Protein AF-A0A956ATD4-F1 (afdb_monomer_lite)

Sequence (287 aa):
MSLQFDPIRHQFVADCARLWSTWLQGGSSPMERQARREQALTQAIGRTTQFMVPPAVRFAATGGGWASFDWTTWRLTVNHNHTRRDDIRYRNFVELCATVYHETRHAEQFYRIAQGLAAGRLKFPDASAASDRQAMHLGPGGVAARIKAFDAVAQGQSPLGQKPAPPVSVIARRLSIPQHVVQHASTRATYFNNYLNASRPTWFKRPTVLDEINEWMRATGKKTYSEMDAWAQDDDSDRERVNRMYRDLPEENDAHGIEEKVAAEIVQRIGHATDRSRRRNDLLFGP

Foldseek 3Di:
DACPDPVLLVLLLVLLLVCVVCQLPDDPDLVRSLVVSQVSLLVNQCSSQVLADRQAEAEDADPPAQWAADQLNSHIYGDSVQSSDSPRDPLNSLRSSLVSQLRSLLSVLLLLLLLCLLLLNDDQPPPDVVVVV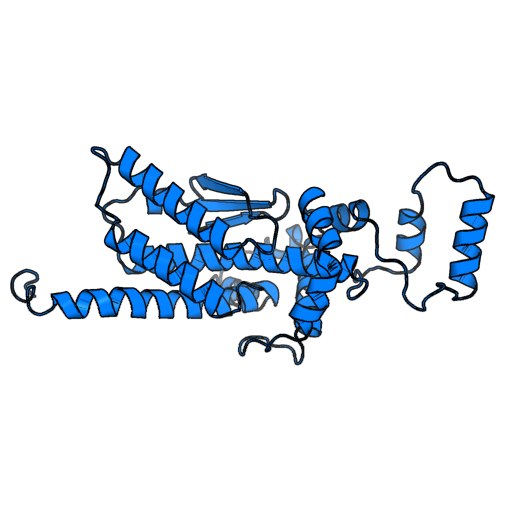VLVPDDPDPPVVVVVVVVCVVVCNPVVNGDHRRDLVVSCVQLSHDSVRSVSSNVVSVCSVVVFPDDDDPQQPDPTPSVLSNQVSVLSNVVVPDPPVVVVPPDDDCPPVVVVVQCPRSSNSVSVVSSVVSSVSSCVSNVVVCVVVVVPPPPPDDD

Structure (mmCIF, N/CA/C/O backbone):
data_AF-A0A956ATD4-F1
#
_entry.id   AF-A0A956ATD4-F1
#
loop_
_atom_site.group_PDB
_atom_site.id
_atom_site.type_symbol
_atom_site.label_atom_id
_atom_site.label_alt_id
_atom_site.label_comp_id
_atom_site.label_asym_id
_atom_site.label_entity_id
_atom_site.label_seq_id
_atom_site.pdbx_PDB_ins_code
_atom_site.Cartn_x
_atom_site.Cartn_y
_atom_site.Cartn_z
_atom_site.occupancy
_atom_site.B_iso_or_equiv
_atom_site.auth_seq_id
_atom_site.auth_comp_id
_atom_site.auth_asym_id
_atom_site.auth_atom_id
_atom_site.pdbx_PDB_model_num
ATOM 1 N N . MET A 1 1 ? 14.628 -0.167 2.137 1.00 89.38 1 MET A N 1
ATOM 2 C CA . MET A 1 1 ? 13.407 -0.074 2.967 1.00 89.38 1 MET A CA 1
ATOM 3 C C . MET A 1 1 ? 12.265 -0.730 2.223 1.00 89.38 1 MET A C 1
ATOM 5 O O . MET A 1 1 ? 12.192 -0.475 1.030 1.00 89.38 1 MET A O 1
ATOM 9 N N . SER A 1 2 ? 11.462 -1.564 2.886 1.00 94.88 2 SER A N 1
ATOM 10 C CA . SER A 1 2 ? 10.313 -2.321 2.358 1.00 94.88 2 SER A CA 1
ATOM 11 C C . SER A 1 2 ? 9.354 -2.630 3.514 1.00 94.88 2 SER A C 1
ATOM 13 O O . SER A 1 2 ? 9.819 -2.687 4.656 1.00 94.88 2 SER A O 1
ATOM 15 N N . LEU A 1 3 ? 8.064 -2.857 3.242 1.00 95.25 3 LEU A N 1
ATOM 16 C CA . LEU A 1 3 ? 7.096 -3.280 4.263 1.00 95.25 3 LEU A CA 1
ATOM 17 C C . LEU A 1 3 ? 7.491 -4.625 4.890 1.00 95.25 3 LEU A C 1
ATOM 19 O O . LEU A 1 3 ? 7.290 -4.836 6.078 1.00 95.25 3 LEU A O 1
ATOM 23 N N . GLN A 1 4 ? 8.174 -5.504 4.148 1.00 93.25 4 GLN A N 1
ATOM 24 C CA . GLN A 1 4 ? 8.614 -6.800 4.682 1.00 93.25 4 GLN A CA 1
ATOM 25 C C . GLN A 1 4 ? 9.655 -6.700 5.812 1.00 93.25 4 GLN A C 1
ATOM 27 O O . GLN A 1 4 ? 9.915 -7.690 6.494 1.00 93.25 4 GLN A O 1
ATOM 32 N N . PHE A 1 5 ? 10.270 -5.531 6.018 1.00 94.81 5 PHE A N 1
ATOM 33 C CA . PHE A 1 5 ? 11.311 -5.356 7.026 1.00 94.81 5 PHE A CA 1
ATOM 34 C C . PHE A 1 5 ? 10.728 -5.120 8.417 1.00 94.81 5 PHE A C 1
ATOM 36 O O . PHE A 1 5 ? 9.863 -4.263 8.608 1.00 94.81 5 PHE A O 1
ATOM 43 N N . ASP A 1 6 ? 11.287 -5.825 9.403 1.00 94.88 6 ASP A N 1
ATOM 44 C CA . ASP A 1 6 ? 10.832 -5.798 10.795 1.00 94.88 6 ASP A CA 1
ATOM 45 C C . ASP A 1 6 ? 10.681 -4.383 11.375 1.00 94.88 6 ASP A C 1
ATOM 47 O O . ASP A 1 6 ? 9.636 -4.123 11.963 1.00 94.88 6 ASP A O 1
ATOM 51 N N . PRO A 1 7 ? 11.605 -3.416 11.171 1.00 95.94 7 PRO A N 1
ATOM 52 C CA . PRO A 1 7 ? 11.415 -2.068 11.711 1.00 95.94 7 PRO A CA 1
ATOM 53 C C . PRO A 1 7 ? 10.153 -1.364 11.193 1.00 95.94 7 PRO A C 1
ATOM 55 O O . PRO A 1 7 ? 9.475 -0.680 11.956 1.00 95.94 7 PRO A O 1
ATOM 58 N N . ILE A 1 8 ? 9.810 -1.543 9.911 1.00 96.62 8 ILE A N 1
ATOM 59 C CA . ILE A 1 8 ? 8.611 -0.937 9.314 1.00 96.62 8 ILE A CA 1
ATOM 60 C C . ILE A 1 8 ? 7.352 -1.651 9.806 1.00 96.62 8 ILE A C 1
ATOM 62 O O . ILE A 1 8 ? 6.390 -0.995 10.209 1.00 96.62 8 ILE A O 1
ATOM 66 N N . ARG A 1 9 ? 7.371 -2.986 9.828 1.00 96.44 9 ARG A N 1
ATOM 67 C CA . ARG A 1 9 ? 6.258 -3.798 10.329 1.00 96.44 9 ARG A CA 1
ATOM 68 C C . ARG A 1 9 ? 5.972 -3.523 11.809 1.00 96.44 9 ARG A C 1
ATOM 70 O O . ARG A 1 9 ? 4.847 -3.181 12.161 1.00 96.44 9 ARG A O 1
ATOM 77 N N . HIS A 1 10 ? 6.995 -3.554 12.662 1.00 97.25 10 HIS A N 1
ATOM 78 C CA . HIS A 1 10 ? 6.867 -3.270 14.093 1.00 97.25 10 HIS A CA 1
ATOM 79 C C . HIS A 1 10 ? 6.359 -1.849 14.362 1.00 97.25 10 HIS A C 1
ATOM 81 O O . HIS A 1 10 ? 5.574 -1.651 15.290 1.00 97.25 10 HIS A O 1
ATOM 87 N N . GLN A 1 11 ? 6.762 -0.861 13.553 1.00 97.88 11 GLN A N 1
ATOM 88 C CA . GLN A 1 11 ? 6.233 0.499 13.672 1.00 97.88 11 GLN A CA 1
ATOM 89 C C . GLN A 1 11 ? 4.725 0.543 13.389 1.00 97.88 11 GLN A C 1
ATOM 91 O O . GLN A 1 11 ? 3.984 1.159 14.155 1.00 97.88 11 GLN A O 1
ATOM 96 N N . PHE A 1 12 ? 4.256 -0.141 12.341 1.00 98.38 12 PHE A N 1
ATOM 97 C CA . PHE A 1 12 ? 2.824 -0.244 12.050 1.00 98.38 12 PHE A CA 1
ATOM 98 C C . PHE A 1 12 ? 2.054 -0.930 13.183 1.00 98.38 12 PHE A C 1
ATOM 100 O O . PHE A 1 12 ? 1.032 -0.420 13.639 1.00 98.38 12 PHE A O 1
ATOM 107 N N . VAL A 1 13 ? 2.572 -2.055 13.684 1.00 98.19 13 VAL A N 1
ATOM 108 C CA . VAL A 1 13 ? 1.983 -2.802 14.807 1.00 98.19 13 VAL A CA 1
ATOM 109 C C . VAL A 1 13 ? 1.888 -1.924 16.057 1.00 98.19 13 VAL A C 1
ATOM 111 O O . VAL A 1 13 ? 0.856 -1.907 16.730 1.00 98.19 13 VAL A O 1
ATOM 114 N N . ALA A 1 14 ? 2.934 -1.154 16.365 1.00 97.94 14 ALA A N 1
ATOM 115 C CA . ALA A 1 14 ? 2.937 -0.227 17.493 1.00 97.94 14 ALA A CA 1
ATOM 116 C C . ALA A 1 14 ? 1.900 0.896 17.329 1.00 97.94 14 ALA A C 1
ATOM 118 O O . ALA A 1 14 ? 1.243 1.275 18.302 1.00 97.94 14 ALA A O 1
ATOM 119 N N . ASP A 1 15 ? 1.729 1.411 16.112 1.00 98.25 15 ASP A N 1
ATOM 120 C CA . ASP A 1 15 ? 0.713 2.416 15.805 1.00 98.25 15 ASP A CA 1
ATOM 121 C C . ASP A 1 15 ? -0.706 1.847 15.944 1.00 98.25 15 ASP A C 1
ATOM 123 O O . ASP A 1 15 ? -1.563 2.494 16.548 1.00 98.25 15 ASP A O 1
ATOM 127 N N . CYS A 1 16 ? -0.938 0.612 15.491 1.00 98.31 16 CYS A N 1
ATOM 128 C CA . CYS A 1 16 ? -2.212 -0.086 15.664 1.00 98.31 16 CYS A CA 1
ATOM 129 C C . CYS A 1 16 ? -2.512 -0.358 17.144 1.00 98.31 16 CYS A C 1
ATOM 131 O O . CYS A 1 16 ? -3.606 -0.069 17.619 1.00 98.31 16 CYS A O 1
ATOM 133 N N . ALA A 1 17 ? -1.533 -0.824 17.922 1.00 97.50 17 ALA A N 1
ATOM 134 C CA . ALA A 1 17 ? -1.711 -1.030 19.359 1.00 97.50 17 ALA A CA 1
ATOM 135 C C . ALA A 1 17 ? -2.064 0.278 20.098 1.00 97.50 17 ALA A C 1
ATOM 137 O O . ALA A 1 17 ? -2.907 0.278 20.996 1.00 97.50 17 ALA A O 1
ATOM 138 N N . ARG A 1 18 ? -1.469 1.408 19.692 1.00 97.06 18 ARG A N 1
ATOM 139 C CA . ARG A 1 18 ? -1.796 2.741 20.229 1.00 97.06 18 ARG A CA 1
ATOM 140 C C . ARG A 1 18 ? -3.199 3.200 19.827 1.00 97.06 18 ARG A C 1
ATOM 142 O O . ARG A 1 18 ? -3.919 3.788 20.637 1.00 97.06 18 ARG A O 1
ATOM 149 N N . LEU A 1 19 ? -3.595 2.938 18.582 1.00 97.50 19 LEU A N 1
ATOM 150 C CA . LEU A 1 19 ? -4.950 3.207 18.105 1.00 97.50 19 LEU A CA 1
ATOM 151 C C . LEU A 1 19 ? -5.977 2.397 18.908 1.00 97.50 19 LEU A C 1
ATOM 153 O O . LEU A 1 19 ? -6.968 2.961 19.361 1.00 97.50 19 LEU A O 1
ATOM 157 N N . TRP A 1 20 ? -5.699 1.119 19.172 1.00 96.81 20 TRP A N 1
ATOM 158 C CA . TRP A 1 20 ? -6.535 0.272 20.022 1.00 96.81 20 TRP A CA 1
ATOM 159 C C . TRP A 1 20 ? -6.657 0.812 21.450 1.00 96.81 20 TRP A C 1
ATOM 161 O O . TRP A 1 20 ? -7.765 1.013 21.944 1.00 96.81 20 TRP A O 1
ATOM 171 N N . SER A 1 21 ? -5.535 1.126 22.111 1.00 95.69 21 SER A N 1
ATOM 172 C CA . SER A 1 21 ? -5.552 1.611 23.501 1.00 95.69 21 SER A CA 1
ATOM 173 C C . SER A 1 21 ? -6.290 2.939 23.668 1.00 95.69 21 SER A C 1
ATOM 175 O O . SER A 1 21 ? -6.740 3.275 24.760 1.00 95.69 21 SER A O 1
ATOM 177 N N . THR A 1 22 ? -6.399 3.709 22.586 1.00 95.62 22 THR A N 1
ATOM 178 C CA . THR A 1 22 ? -7.099 4.990 22.562 1.00 95.62 22 THR A CA 1
ATOM 179 C C . THR A 1 22 ? -8.441 4.911 21.837 1.00 95.62 22 THR A C 1
ATOM 181 O O . THR A 1 22 ? -9.067 5.954 21.664 1.00 95.62 22 THR A O 1
ATOM 184 N N . TRP A 1 23 ? -8.933 3.722 21.457 1.00 95.94 23 TRP A N 1
ATOM 185 C CA . TRP A 1 23 ? -10.081 3.570 20.553 1.00 95.94 23 TRP A CA 1
ATOM 186 C C . TRP A 1 23 ? -11.305 4.371 21.003 1.00 95.94 23 TRP A C 1
ATOM 188 O O . TRP A 1 23 ? -11.875 5.110 20.203 1.00 95.94 23 TRP A O 1
ATOM 198 N N . LEU A 1 24 ? -11.648 4.303 22.293 1.00 93.88 24 LEU A N 1
ATOM 199 C CA . LEU A 1 24 ? -12.770 5.027 22.909 1.00 93.88 24 LEU A CA 1
ATOM 200 C C . LEU A 1 24 ? -12.403 6.398 23.502 1.00 93.88 24 LEU A C 1
ATOM 202 O O . LEU A 1 24 ? -13.287 7.130 23.931 1.00 93.88 24 LEU A O 1
ATOM 206 N N . GLN A 1 25 ? -11.118 6.747 23.557 1.00 91.44 25 GLN A N 1
ATOM 207 C CA . GLN A 1 25 ? -10.659 8.019 24.125 1.00 91.44 25 GLN A CA 1
ATOM 208 C C . GLN A 1 25 ? -10.847 9.173 23.133 1.00 91.44 25 GLN A C 1
ATOM 210 O O . GLN A 1 25 ? -10.961 8.927 21.940 1.00 91.44 25 GLN A O 1
ATOM 215 N N . GLY A 1 26 ? -10.791 10.421 23.608 1.00 75.31 26 GLY A N 1
ATOM 216 C CA . GLY A 1 26 ? -10.785 11.629 22.771 1.00 75.31 26 GLY A CA 1
ATOM 217 C C . GLY A 1 26 ? -12.094 11.891 22.013 1.00 75.31 26 GLY A C 1
ATOM 218 O O . GLY A 1 26 ? -12.773 10.971 21.583 1.00 75.31 26 GLY A O 1
ATOM 219 N N . GLY A 1 27 ? -12.448 13.160 21.819 1.00 79.31 27 GLY A N 1
ATOM 220 C CA . GLY A 1 27 ? -13.688 13.541 21.140 1.00 79.31 27 GLY A CA 1
ATOM 221 C C . GLY A 1 27 ? -14.933 13.402 22.024 1.00 79.31 27 GLY A C 1
ATOM 222 O O . GLY A 1 27 ? -15.211 12.360 22.617 1.00 79.31 27 GLY A O 1
ATOM 223 N N . SER A 1 28 ? -15.703 14.479 22.085 1.00 87.31 28 SER A N 1
ATOM 224 C CA . SER A 1 28 ? -17.001 14.572 22.747 1.00 87.31 28 SER A CA 1
ATOM 225 C C . SER A 1 28 ? -18.101 13.794 22.010 1.00 87.31 28 SER A C 1
ATOM 227 O O . SER A 1 28 ? -19.079 13.380 22.630 1.00 87.31 28 SER A O 1
ATOM 229 N N . SER A 1 29 ? -17.927 13.524 20.709 1.00 95.19 29 SER A N 1
ATOM 230 C CA . SER A 1 29 ? -18.922 12.853 19.860 1.00 95.19 29 SER A CA 1
ATOM 231 C C . SER A 1 29 ? -18.374 11.620 19.112 1.00 95.19 29 SER A C 1
ATOM 233 O O . SER A 1 29 ? -17.163 11.520 18.880 1.00 95.19 29 SER A O 1
ATOM 235 N N . PRO A 1 30 ? -19.244 10.682 18.673 1.00 94.62 30 PRO A N 1
ATOM 236 C CA . PRO A 1 30 ? -18.844 9.561 17.812 1.00 94.62 30 PRO A CA 1
ATOM 237 C C . PRO A 1 30 ? -18.126 9.996 16.526 1.00 94.62 30 PRO A C 1
ATOM 239 O O . PRO A 1 30 ? -17.197 9.328 16.075 1.00 94.62 30 PRO A O 1
ATOM 242 N N . MET A 1 31 ? -18.515 11.140 15.956 1.00 95.25 31 MET A N 1
ATOM 243 C CA . MET A 1 31 ? -17.907 11.686 14.740 1.00 95.25 31 MET A CA 1
ATOM 244 C C . MET A 1 31 ? -16.462 12.148 14.975 1.00 95.25 31 MET A C 1
ATOM 246 O O . MET A 1 31 ? -15.583 11.848 14.171 1.00 95.25 31 MET A O 1
ATOM 250 N N . GLU A 1 32 ? -16.189 12.824 16.094 1.00 96.19 32 GLU A N 1
ATOM 251 C CA . GLU A 1 32 ? -14.825 13.233 16.460 1.00 96.19 32 GLU A CA 1
ATOM 252 C C . GLU A 1 32 ? -13.927 12.016 16.724 1.00 96.19 32 GLU A C 1
ATOM 254 O O . GLU A 1 32 ? -12.776 11.973 16.278 1.00 96.19 32 GLU A O 1
ATOM 259 N N . ARG A 1 33 ? -14.466 10.982 17.390 1.00 96.12 33 ARG A N 1
ATOM 260 C CA . ARG A 1 33 ? -13.762 9.705 17.584 1.00 96.12 33 ARG A CA 1
ATOM 261 C C . ARG A 1 33 ? -13.433 9.027 16.262 1.00 96.12 33 ARG A C 1
ATOM 263 O O . ARG A 1 33 ? -12.290 8.595 16.095 1.00 96.12 33 ARG A O 1
ATOM 270 N N . GLN A 1 34 ? -14.397 8.954 15.341 1.00 96.50 34 GLN A N 1
ATOM 271 C CA . GLN A 1 34 ? -14.199 8.425 13.991 1.00 96.50 34 GLN A CA 1
ATOM 272 C C . GLN A 1 34 ? -13.061 9.174 13.285 1.00 96.50 34 GLN A C 1
ATOM 274 O O . GLN A 1 34 ? -12.075 8.545 12.907 1.00 96.50 34 GLN A O 1
ATOM 279 N N . ALA A 1 35 ? -13.155 10.502 13.163 1.00 96.50 35 ALA A N 1
ATOM 280 C CA . ALA A 1 35 ? -12.177 11.313 12.435 1.00 96.50 35 ALA A CA 1
ATOM 281 C C . ALA A 1 35 ? -10.746 11.113 12.958 1.00 96.50 35 ALA A C 1
ATOM 283 O O . ALA A 1 35 ? -9.799 10.950 12.189 1.00 96.50 35 ALA A O 1
ATOM 284 N N . ARG A 1 36 ? -10.581 11.037 14.281 1.00 97.25 36 ARG A N 1
ATOM 285 C CA . ARG A 1 36 ? -9.284 10.763 14.907 1.00 97.25 36 ARG A CA 1
ATOM 286 C C . ARG A 1 36 ? -8.767 9.347 14.610 1.00 97.25 36 ARG A C 1
ATOM 288 O O . ARG A 1 36 ? -7.573 9.193 14.358 1.00 97.25 36 ARG A O 1
ATOM 295 N N . ARG A 1 37 ? -9.622 8.312 14.631 1.00 97.88 37 ARG A N 1
ATOM 296 C CA . ARG A 1 37 ? -9.221 6.933 14.265 1.00 97.88 37 ARG A CA 1
ATOM 297 C C . ARG A 1 37 ? -8.740 6.876 12.815 1.00 97.88 37 ARG A C 1
ATOM 299 O O . ARG A 1 37 ? -7.694 6.298 12.533 1.00 97.88 37 ARG A O 1
ATOM 306 N N . GLU A 1 38 ? -9.475 7.526 11.919 1.00 98.00 38 GLU A N 1
ATOM 307 C CA . GLU A 1 38 ? -9.154 7.625 10.493 1.00 98.00 38 GLU A CA 1
ATOM 308 C C . GLU A 1 38 ? -7.836 8.373 10.251 1.00 98.00 38 GLU A C 1
ATOM 310 O O . GLU A 1 38 ? -6.972 7.910 9.498 1.00 98.00 38 GLU A O 1
ATOM 315 N N . GLN A 1 39 ? -7.618 9.483 10.962 1.00 98.06 39 GLN A N 1
ATOM 316 C CA . GLN A 1 39 ? -6.355 10.216 10.936 1.00 98.06 39 GLN A CA 1
ATOM 317 C C . GLN A 1 39 ? -5.186 9.356 11.440 1.00 98.06 39 GLN A C 1
ATOM 319 O O . GLN A 1 39 ? -4.133 9.321 10.803 1.00 98.06 39 GLN A O 1
ATOM 324 N N . ALA A 1 40 ? -5.355 8.643 12.556 1.00 98.19 40 ALA A N 1
ATOM 325 C CA . ALA A 1 40 ? -4.315 7.785 13.121 1.00 98.19 40 ALA A CA 1
ATOM 326 C C . ALA A 1 40 ? -3.913 6.655 12.160 1.00 98.19 40 ALA A C 1
ATOM 328 O O . ALA A 1 40 ? -2.721 6.403 11.972 1.00 98.19 40 ALA A O 1
ATOM 329 N N . LEU A 1 41 ? -4.892 6.022 11.506 1.00 98.31 41 LEU A N 1
ATOM 330 C CA . LEU A 1 41 ? -4.643 4.970 10.522 1.00 98.31 41 LEU A CA 1
ATOM 331 C C . LEU A 1 41 ? -3.953 5.526 9.265 1.00 98.31 41 LEU A C 1
ATOM 333 O O . LEU A 1 41 ? -2.968 4.956 8.798 1.00 98.31 41 LEU A O 1
ATOM 337 N N . THR A 1 42 ? -4.385 6.695 8.781 1.00 98.62 42 THR A N 1
ATOM 338 C CA . THR A 1 42 ? -3.733 7.406 7.665 1.00 98.62 42 THR A CA 1
ATOM 339 C C . THR A 1 42 ? -2.268 7.711 7.975 1.00 98.62 42 THR A C 1
ATOM 341 O O . THR A 1 42 ? -1.389 7.501 7.141 1.00 98.62 42 THR A O 1
ATOM 344 N N . GLN A 1 43 ? -1.974 8.169 9.194 1.00 98.50 43 GLN A N 1
ATOM 345 C CA . GLN A 1 43 ? -0.603 8.432 9.626 1.00 98.50 43 GLN A CA 1
ATOM 346 C C . GLN A 1 43 ? 0.240 7.155 9.734 1.00 98.50 43 GLN A C 1
ATOM 348 O O . GLN A 1 43 ? 1.419 7.188 9.381 1.00 98.50 43 GLN A O 1
ATOM 353 N N . ALA A 1 44 ? -0.332 6.040 10.204 1.00 98.44 44 ALA A N 1
ATOM 354 C CA . ALA A 1 44 ? 0.366 4.754 10.268 1.00 98.44 44 ALA A CA 1
ATOM 355 C C . ALA A 1 44 ? 0.763 4.258 8.864 1.00 98.44 44 ALA A C 1
ATOM 357 O O . ALA A 1 44 ? 1.909 3.854 8.643 1.00 98.44 44 ALA A O 1
ATOM 358 N N . ILE A 1 45 ? -0.142 4.382 7.887 1.00 98.44 45 ILE A N 1
ATOM 359 C CA . ILE A 1 45 ? 0.140 4.097 6.470 1.00 98.44 45 ILE A CA 1
ATOM 360 C C . ILE A 1 45 ? 1.224 5.054 5.946 1.00 98.44 45 ILE A C 1
ATOM 362 O O . ILE A 1 45 ? 2.224 4.621 5.378 1.00 98.44 45 ILE A O 1
ATOM 366 N N . GLY A 1 46 ? 1.101 6.360 6.197 1.00 98.19 46 GLY A N 1
ATOM 367 C CA . GLY A 1 46 ? 2.090 7.349 5.756 1.00 98.19 46 GLY A CA 1
ATOM 368 C C . GLY A 1 46 ? 3.501 7.099 6.309 1.00 98.19 46 GLY A C 1
ATOM 369 O O . GLY A 1 46 ? 4.482 7.204 5.574 1.00 98.19 46 GLY A O 1
ATOM 370 N N . ARG A 1 47 ? 3.625 6.711 7.586 1.00 97.81 47 ARG A N 1
ATOM 371 C CA . ARG A 1 47 ? 4.920 6.382 8.215 1.00 97.81 47 ARG A CA 1
ATOM 372 C C . ARG A 1 47 ? 5.556 5.123 7.635 1.00 97.81 47 ARG A C 1
ATOM 374 O O . ARG A 1 47 ? 6.771 5.076 7.468 1.00 97.81 47 ARG A O 1
ATOM 381 N N . THR A 1 48 ? 4.757 4.115 7.310 1.00 96.94 48 THR A N 1
ATOM 382 C CA . THR A 1 48 ? 5.264 2.823 6.815 1.00 96.94 48 THR A CA 1
ATOM 383 C C . THR A 1 48 ? 5.615 2.847 5.332 1.00 96.94 48 THR A C 1
ATOM 385 O O . THR A 1 48 ? 6.399 2.020 4.874 1.00 96.94 48 THR A O 1
ATOM 388 N N . THR A 1 49 ? 5.117 3.840 4.593 1.00 97.75 49 THR A N 1
ATOM 389 C CA . THR A 1 49 ? 5.271 3.947 3.135 1.00 97.75 49 THR A CA 1
ATOM 390 C C . THR A 1 49 ? 6.229 5.049 2.673 1.00 97.75 49 THR A C 1
ATOM 392 O O . THR A 1 49 ? 6.355 5.271 1.475 1.00 97.75 49 THR A O 1
ATOM 395 N N . GLN A 1 50 ? 6.991 5.691 3.570 1.00 97.25 50 GLN A N 1
ATOM 396 C CA . GLN A 1 50 ? 7.905 6.813 3.249 1.00 97.25 50 GLN A CA 1
ATOM 397 C C . GLN A 1 50 ? 8.941 6.530 2.134 1.00 97.25 50 GLN A C 1
ATOM 399 O O . GLN A 1 50 ? 9.492 7.445 1.509 1.00 97.25 50 GLN A O 1
ATOM 404 N N . PHE A 1 51 ? 9.245 5.256 1.875 1.00 96.38 51 PHE A N 1
ATOM 405 C CA . PHE A 1 51 ? 10.175 4.847 0.822 1.00 96.38 51 PHE A CA 1
ATOM 406 C C . PHE A 1 51 ? 9.557 4.862 -0.588 1.00 96.38 51 PHE A C 1
ATOM 408 O O . PHE A 1 51 ? 10.312 4.877 -1.565 1.00 96.38 51 PHE A O 1
ATOM 415 N N . MET A 1 52 ? 8.229 4.910 -0.697 1.00 97.81 52 MET A N 1
ATOM 416 C CA . MET A 1 52 ? 7.460 5.018 -1.938 1.00 97.81 52 MET A CA 1
ATOM 417 C C . MET A 1 52 ? 6.545 6.251 -1.907 1.00 97.81 52 MET A C 1
ATOM 419 O O . MET A 1 52 ? 6.583 7.026 -0.953 1.00 97.81 52 MET A O 1
ATOM 423 N N . VAL A 1 53 ? 5.758 6.471 -2.961 1.00 98.19 53 VAL A N 1
ATOM 424 C CA . VAL A 1 53 ? 4.648 7.434 -2.911 1.00 98.19 53 VAL A CA 1
ATOM 425 C C . VAL A 1 53 ? 3.534 6.818 -2.058 1.00 98.19 53 VAL A C 1
ATOM 427 O O . VAL A 1 53 ? 3.017 5.770 -2.454 1.00 98.19 53 VAL A O 1
ATOM 430 N N . PRO A 1 54 ? 3.156 7.411 -0.909 1.00 98.06 54 PRO A N 1
ATOM 431 C CA . PRO A 1 54 ? 2.073 6.875 -0.092 1.00 98.06 54 PRO A CA 1
ATOM 432 C C . PRO A 1 54 ? 0.759 6.852 -0.885 1.00 98.06 54 PRO A C 1
ATOM 434 O O . PRO A 1 54 ? 0.455 7.844 -1.557 1.00 98.06 54 PRO A O 1
ATOM 437 N N . PRO A 1 55 ? -0.031 5.765 -0.828 1.00 98.06 55 PRO A N 1
ATOM 438 C CA . PRO A 1 55 ? -1.350 5.764 -1.441 1.00 98.06 55 PRO A CA 1
ATOM 439 C C . PRO A 1 55 ? -2.246 6.805 -0.765 1.00 98.06 55 PRO A C 1
ATOM 441 O O . PRO A 1 55 ? -2.189 7.001 0.453 1.00 98.06 55 PRO A O 1
ATOM 444 N N . ALA A 1 56 ? -3.099 7.468 -1.545 1.00 98.31 56 ALA A N 1
ATOM 445 C CA . ALA A 1 56 ? -4.105 8.358 -0.982 1.00 98.31 56 ALA A CA 1
ATOM 446 C C . ALA A 1 56 ? -5.110 7.523 -0.174 1.00 98.31 56 ALA A C 1
ATOM 448 O O . ALA A 1 56 ? -5.737 6.618 -0.722 1.00 98.31 56 ALA A O 1
ATOM 449 N N . VAL A 1 57 ? -5.268 7.815 1.117 1.00 98.50 57 VAL A N 1
ATOM 450 C CA . VAL A 1 57 ? -6.190 7.071 1.985 1.00 98.50 57 VAL A CA 1
ATOM 451 C C . VAL A 1 57 ? -7.578 7.701 1.914 1.00 98.50 57 VAL A C 1
ATOM 453 O O . VAL A 1 57 ? -7.733 8.905 2.118 1.00 98.50 57 VAL A O 1
ATOM 456 N N . ARG A 1 58 ? -8.599 6.890 1.630 1.00 98.12 58 ARG A N 1
ATOM 457 C CA . ARG A 1 58 ? -10.011 7.293 1.624 1.00 98.12 58 ARG A CA 1
ATOM 458 C C . ARG A 1 58 ? -10.807 6.398 2.565 1.00 98.12 58 ARG A C 1
ATOM 460 O O . ARG A 1 58 ? -10.705 5.183 2.482 1.00 98.12 58 ARG A O 1
ATOM 467 N N . PHE A 1 59 ? -11.665 6.988 3.386 1.00 98.25 59 PHE A N 1
ATOM 468 C CA . PHE A 1 59 ? -12.618 6.250 4.213 1.00 98.25 59 PHE A CA 1
ATOM 469 C C . PHE A 1 59 ? -14.000 6.299 3.561 1.00 98.25 59 PHE A C 1
ATOM 471 O O . PHE A 1 59 ? -14.570 7.374 3.373 1.00 98.25 59 PHE A O 1
ATOM 478 N N . ALA A 1 60 ? -14.518 5.145 3.151 1.00 97.00 60 ALA A N 1
ATOM 479 C CA . ALA A 1 60 ? -15.825 5.016 2.506 1.00 97.00 60 ALA A CA 1
ATOM 480 C C . ALA A 1 60 ? -16.390 3.613 2.743 1.00 97.00 60 ALA A C 1
ATOM 482 O O . ALA A 1 60 ? -15.652 2.724 3.155 1.00 97.00 60 ALA A O 1
ATOM 483 N N . ALA A 1 61 ? -17.677 3.392 2.484 1.00 92.12 61 ALA A N 1
ATOM 484 C CA . ALA A 1 61 ? -18.204 2.034 2.431 1.00 92.12 61 ALA A CA 1
ATOM 485 C C . ALA A 1 61 ? -17.539 1.273 1.272 1.00 92.12 61 ALA A C 1
ATOM 487 O O . ALA A 1 61 ? -17.443 1.783 0.155 1.00 92.12 61 ALA A O 1
ATOM 488 N N . THR A 1 62 ? -17.081 0.058 1.547 1.00 86.69 62 THR A N 1
ATOM 489 C CA . THR A 1 62 ? -16.620 -0.903 0.538 1.00 86.69 62 THR A CA 1
ATOM 490 C C . THR A 1 62 ? -17.731 -1.939 0.328 1.00 86.69 62 THR A C 1
ATOM 492 O O . THR A 1 62 ? -18.599 -2.102 1.190 1.00 86.69 62 THR A O 1
ATOM 495 N N . GLY A 1 63 ? -17.720 -2.670 -0.790 1.00 79.75 63 GLY A N 1
ATOM 496 C CA . GLY A 1 63 ? -18.689 -3.737 -1.095 1.00 79.75 63 GLY A CA 1
ATOM 497 C C . GLY A 1 63 ? -18.585 -4.990 -0.206 1.00 79.75 63 GLY A C 1
ATOM 498 O O . GLY A 1 63 ? -18.806 -6.090 -0.693 1.00 79.75 63 GLY A O 1
ATOM 499 N N . GLY A 1 64 ? -18.207 -4.846 1.069 1.00 78.19 64 GLY A N 1
ATOM 500 C CA . GLY A 1 64 ? -18.106 -5.930 2.055 1.00 78.19 64 GLY A CA 1
ATOM 501 C C . GLY A 1 64 ? -16.695 -6.217 2.584 1.00 78.19 64 GLY A C 1
ATOM 502 O O . GLY A 1 64 ? -16.573 -6.937 3.569 1.00 78.19 64 GLY A O 1
ATOM 503 N N . GLY A 1 65 ? -15.641 -5.648 1.987 1.00 89.62 65 GLY A N 1
ATOM 504 C CA . GLY A 1 65 ? -14.250 -5.821 2.441 1.00 89.62 65 GLY A CA 1
ATOM 505 C C . GLY A 1 65 ? -13.825 -4.863 3.565 1.00 89.62 65 GLY A C 1
ATOM 506 O O . GLY A 1 65 ? -14.511 -3.883 3.857 1.00 89.62 65 GLY A O 1
ATOM 507 N N . TRP A 1 66 ? -12.662 -5.092 4.173 1.00 94.62 66 TRP A N 1
ATOM 508 C CA . TRP A 1 66 ? -12.099 -4.196 5.199 1.00 94.62 66 TRP A CA 1
ATOM 509 C C . TRP A 1 66 ? -11.352 -3.009 4.593 1.00 94.62 66 TRP A C 1
ATOM 511 O O . TRP A 1 66 ? -11.464 -1.881 5.078 1.00 94.62 66 TRP A O 1
ATOM 521 N N . ALA A 1 67 ? -10.627 -3.257 3.506 1.00 96.06 67 ALA A N 1
ATOM 522 C CA . ALA A 1 67 ? -9.970 -2.254 2.690 1.00 96.06 67 ALA A CA 1
ATOM 523 C C . ALA A 1 67 ? -9.829 -2.766 1.245 1.00 96.06 67 ALA A C 1
ATOM 525 O O . ALA A 1 67 ? -10.132 -3.922 0.967 1.00 96.06 67 ALA A O 1
ATOM 526 N N . SER A 1 68 ? -9.421 -1.887 0.334 1.00 95.19 68 SER A N 1
ATOM 527 C CA . SER A 1 68 ? -9.056 -2.232 -1.044 1.00 95.19 68 SER A CA 1
ATOM 528 C C . SER A 1 68 ? -8.068 -1.209 -1.602 1.00 95.19 68 SER A C 1
ATOM 530 O O . SER A 1 68 ? -8.271 -0.002 -1.410 1.00 95.19 68 SER A O 1
ATOM 532 N N . PHE A 1 69 ? -7.061 -1.650 -2.348 1.00 95.31 69 PHE A N 1
ATOM 533 C CA . PHE A 1 69 ? -6.151 -0.780 -3.085 1.00 95.31 69 PHE A CA 1
ATOM 534 C C . PHE A 1 69 ? -6.474 -0.732 -4.585 1.00 95.31 69 PHE A C 1
ATOM 536 O O . PHE A 1 69 ? -6.502 -1.744 -5.276 1.00 95.31 69 PHE A O 1
ATOM 543 N N . ASP A 1 70 ? -6.666 0.480 -5.102 1.00 92.94 70 ASP A N 1
ATOM 544 C CA . ASP A 1 70 ? -6.778 0.760 -6.531 1.00 92.94 70 ASP A CA 1
ATOM 545 C C . ASP A 1 70 ? -5.458 1.360 -7.029 1.00 92.94 70 ASP A C 1
ATOM 547 O O . ASP A 1 70 ? -5.125 2.518 -6.743 1.00 92.94 70 ASP A O 1
ATOM 551 N N . TRP A 1 71 ? -4.703 0.572 -7.794 1.00 93.56 71 TRP A N 1
ATOM 552 C CA . TRP A 1 71 ? -3.411 0.985 -8.341 1.00 93.56 71 TRP A CA 1
ATOM 553 C C . TRP A 1 71 ? -3.542 2.064 -9.422 1.00 93.56 71 TRP A C 1
ATOM 555 O O . TRP A 1 71 ? -2.625 2.870 -9.584 1.00 93.56 71 TRP A O 1
ATOM 565 N N . THR A 1 72 ? -4.682 2.141 -10.117 1.00 91.88 72 THR A N 1
ATOM 566 C CA . THR A 1 72 ? -4.899 3.105 -11.206 1.00 91.88 72 THR A CA 1
ATOM 567 C C . THR A 1 72 ? -5.033 4.527 -10.693 1.00 91.88 72 THR A C 1
ATOM 569 O O . THR A 1 72 ? -4.466 5.461 -11.265 1.00 91.88 72 THR A O 1
ATOM 572 N N . THR A 1 73 ? -5.710 4.688 -9.556 1.00 94.88 73 THR A N 1
ATOM 573 C CA . THR A 1 73 ? -5.833 5.974 -8.861 1.00 94.88 73 THR A CA 1
ATOM 574 C C . THR A 1 73 ? -4.832 6.141 -7.717 1.00 94.88 73 THR A C 1
ATOM 576 O O . THR A 1 73 ? -4.783 7.209 -7.106 1.00 94.88 73 THR A O 1
ATOM 579 N N . TRP A 1 74 ? -4.012 5.116 -7.455 1.00 97.50 74 TRP A N 1
ATOM 580 C CA . TRP A 1 74 ? -3.069 5.027 -6.335 1.00 97.50 74 TRP A CA 1
ATOM 581 C C . TRP A 1 74 ? -3.732 5.328 -4.984 1.00 97.50 74 TRP A C 1
ATOM 583 O O . TRP A 1 74 ? -3.250 6.134 -4.179 1.00 97.50 74 TRP A O 1
ATOM 593 N N . ARG A 1 75 ? -4.891 4.703 -4.758 1.00 98.19 75 ARG A N 1
ATOM 594 C CA . ARG A 1 75 ? -5.779 4.987 -3.629 1.00 98.19 75 ARG A CA 1
ATOM 595 C C . ARG A 1 75 ? -6.044 3.736 -2.808 1.00 98.19 75 ARG A C 1
ATOM 597 O O . ARG A 1 75 ? -6.472 2.720 -3.339 1.00 98.19 75 ARG A O 1
ATOM 604 N N . LEU A 1 76 ? -5.875 3.853 -1.496 1.00 98.00 76 LEU A N 1
ATOM 605 C CA . LEU A 1 76 ? -6.276 2.840 -0.527 1.00 98.00 76 LEU A CA 1
ATOM 606 C C . LEU A 1 76 ? -7.607 3.271 0.092 1.00 98.00 76 LEU A C 1
ATOM 608 O O . LEU A 1 76 ? -7.690 4.309 0.751 1.00 98.00 76 LEU A O 1
ATOM 612 N N . THR A 1 77 ? -8.660 2.492 -0.139 1.00 98.25 77 THR A N 1
ATOM 613 C CA . THR A 1 77 ? -9.976 2.724 0.465 1.00 98.25 77 THR A CA 1
ATOM 614 C C . THR A 1 77 ? -10.128 1.834 1.687 1.00 98.25 77 THR A C 1
ATOM 616 O O . THR A 1 77 ? -10.047 0.620 1.564 1.00 98.25 77 THR A O 1
ATOM 619 N N . VAL A 1 78 ? -10.353 2.422 2.859 1.00 98.19 78 VAL A N 1
ATOM 620 C CA . VAL A 1 78 ? -10.632 1.707 4.111 1.00 98.19 78 VAL A CA 1
ATOM 621 C C . VAL A 1 78 ? -12.124 1.782 4.401 1.00 98.19 78 VAL A C 1
ATOM 623 O O . VAL A 1 78 ? -12.730 2.854 4.295 1.00 98.19 78 VAL A O 1
ATOM 626 N N . ASN A 1 79 ? -12.718 0.661 4.801 1.00 96.94 79 ASN A N 1
ATOM 627 C CA . ASN A 1 79 ? -14.135 0.608 5.113 1.00 96.94 79 ASN A CA 1
ATOM 628 C C . ASN A 1 79 ? -14.455 1.388 6.394 1.00 96.94 79 ASN A C 1
ATOM 630 O O . ASN A 1 79 ? -14.179 0.952 7.517 1.00 96.94 79 ASN A O 1
ATOM 634 N N . HIS A 1 80 ? -15.089 2.548 6.222 1.00 96.31 80 HIS A N 1
ATOM 635 C CA . HIS A 1 80 ? -15.382 3.461 7.328 1.00 96.31 80 HIS A CA 1
ATOM 636 C C . HIS A 1 80 ? -16.408 2.913 8.333 1.00 96.31 80 HIS A C 1
ATOM 638 O O . HIS A 1 80 ? -16.523 3.412 9.452 1.00 96.31 80 HIS A O 1
ATOM 644 N N . ASN A 1 81 ? -17.135 1.847 7.980 1.00 95.62 81 ASN A N 1
ATOM 645 C CA . ASN A 1 81 ? -18.078 1.209 8.892 1.00 95.62 81 ASN A CA 1
ATOM 646 C C . ASN A 1 81 ? -17.349 0.580 10.085 1.00 95.62 81 ASN A C 1
ATOM 648 O O . ASN A 1 81 ? -17.940 0.454 11.154 1.00 95.62 81 ASN A O 1
ATOM 652 N N . HIS A 1 82 ? -16.065 0.233 9.948 1.00 95.50 82 HIS A N 1
ATOM 653 C CA . HIS A 1 82 ? -15.266 -0.277 11.062 1.00 95.50 82 HIS A CA 1
ATOM 654 C C . HIS A 1 82 ? -14.678 0.845 11.925 1.00 95.50 82 HIS A C 1
ATOM 656 O O . HIS A 1 82 ? -14.627 0.703 13.142 1.00 95.50 82 HIS A O 1
ATOM 662 N N . THR A 1 83 ? -14.303 1.988 11.343 1.00 95.88 83 THR A N 1
ATOM 663 C CA . THR A 1 83 ? -13.760 3.140 12.093 1.00 95.88 83 THR A CA 1
ATOM 664 C C . THR A 1 83 ? -14.842 3.917 12.849 1.00 95.88 83 THR A C 1
ATOM 666 O O . THR A 1 83 ? -14.570 4.507 13.900 1.00 95.88 83 THR A O 1
ATOM 669 N N . ARG A 1 84 ? -16.090 3.874 12.364 1.00 95.88 84 ARG A N 1
ATOM 670 C CA . ARG A 1 84 ? -17.275 4.472 13.004 1.00 95.88 84 ARG A CA 1
ATOM 671 C C . ARG A 1 84 ? -17.737 3.771 14.275 1.00 95.88 84 ARG A C 1
ATOM 673 O O . ARG A 1 84 ? -18.397 4.391 15.103 1.00 95.88 84 ARG A O 1
ATOM 680 N N . ARG A 1 85 ? -17.412 2.490 14.436 1.00 94.62 85 ARG A N 1
ATOM 681 C CA . ARG A 1 85 ? -17.919 1.668 15.536 1.00 94.62 85 ARG A CA 1
ATOM 682 C C . ARG A 1 85 ? -17.111 1.869 16.806 1.00 94.62 85 ARG A C 1
ATOM 684 O O . ARG A 1 85 ? -15.951 1.475 16.892 1.00 94.62 85 ARG A O 1
ATOM 691 N N . ASP A 1 86 ? -17.748 2.443 17.819 1.00 95.31 86 ASP A N 1
ATOM 692 C CA . ASP A 1 86 ? -17.191 2.477 19.173 1.00 95.31 86 ASP A CA 1
ATOM 693 C C . ASP A 1 86 ? -17.072 1.063 19.764 1.00 95.31 86 ASP A C 1
ATOM 695 O O . ASP A 1 86 ? -16.115 0.768 20.471 1.00 95.31 86 ASP A O 1
ATOM 699 N N . ASP A 1 87 ? -17.986 0.167 19.394 1.00 94.44 87 ASP A N 1
ATOM 700 C CA . ASP A 1 87 ? -18.092 -1.215 19.863 1.00 94.44 87 ASP A CA 1
ATOM 701 C C . ASP A 1 87 ? -17.305 -2.226 19.007 1.00 94.44 87 ASP A C 1
ATOM 703 O O . ASP A 1 87 ? -17.672 -3.404 18.938 1.00 94.44 87 ASP A O 1
ATOM 707 N N . ILE A 1 88 ? -16.248 -1.799 18.301 1.00 95.56 88 ILE A N 1
ATOM 708 C CA . ILE A 1 88 ? -15.486 -2.728 17.460 1.00 95.56 88 ILE A CA 1
ATOM 709 C C . ILE A 1 88 ? -14.949 -3.886 18.315 1.00 95.56 88 ILE A C 1
ATOM 711 O O . ILE A 1 88 ? -14.289 -3.704 19.340 1.00 95.56 88 ILE A O 1
ATOM 715 N N . ARG A 1 89 ? -15.233 -5.118 17.889 1.00 94.25 89 ARG A N 1
ATOM 716 C CA . ARG A 1 89 ? -14.681 -6.304 18.545 1.00 94.25 89 ARG A CA 1
ATOM 717 C C . ARG A 1 89 ? -13.185 -6.381 18.278 1.00 94.25 89 ARG A C 1
ATOM 719 O O . ARG A 1 89 ? -12.739 -6.081 17.175 1.00 94.25 89 ARG A O 1
ATOM 726 N N . TYR A 1 90 ? -12.435 -6.888 19.249 1.00 93.56 90 TYR A N 1
ATOM 727 C CA . TYR A 1 90 ? -10.987 -7.063 19.138 1.00 93.56 90 TYR A CA 1
ATOM 728 C C . TYR A 1 90 ? -10.554 -7.766 17.842 1.00 93.56 90 TYR A C 1
ATOM 730 O O . TYR A 1 90 ? -9.728 -7.239 17.104 1.00 93.56 90 TYR A O 1
ATOM 738 N N . ARG A 1 91 ? -11.186 -8.898 17.503 1.00 93.94 91 ARG A N 1
ATOM 739 C CA . ARG A 1 91 ? -10.921 -9.624 16.249 1.00 93.94 91 ARG A CA 1
ATOM 740 C C . ARG A 1 91 ? -11.106 -8.743 15.008 1.00 93.94 91 ARG A C 1
ATOM 742 O O . ARG A 1 91 ? -10.270 -8.769 14.119 1.00 93.94 91 ARG A O 1
ATOM 749 N N . ASN A 1 92 ? -12.169 -7.941 14.975 1.00 94.94 92 ASN A N 1
ATOM 750 C CA . ASN A 1 92 ? -12.478 -7.056 13.851 1.00 94.94 92 ASN A CA 1
ATOM 751 C C . ASN A 1 92 ? -11.464 -5.910 13.732 1.00 94.94 92 ASN A C 1
ATOM 753 O O . ASN A 1 92 ? -11.179 -5.449 12.635 1.00 94.94 92 ASN A O 1
ATOM 757 N N . PHE A 1 93 ? -10.921 -5.439 14.854 1.00 96.88 93 PHE A N 1
ATOM 758 C CA . PHE A 1 93 ? -9.853 -4.446 14.837 1.00 96.88 93 PHE A CA 1
ATOM 759 C C . PHE A 1 93 ? -8.547 -5.020 14.272 1.00 96.88 93 PHE A C 1
ATOM 761 O O . PHE A 1 93 ? -7.913 -4.378 13.438 1.00 96.88 93 PHE A O 1
ATOM 768 N N . VAL A 1 94 ? -8.160 -6.227 14.704 1.00 96.69 94 VAL A N 1
ATOM 769 C CA . VAL A 1 94 ? -6.970 -6.915 14.177 1.00 96.69 94 VAL A CA 1
ATOM 770 C C . VAL A 1 94 ? -7.103 -7.115 12.669 1.00 96.69 94 VAL A C 1
ATOM 772 O O . VAL A 1 94 ? -6.188 -6.745 11.940 1.00 96.69 94 VAL A O 1
ATOM 775 N N . GLU A 1 95 ? -8.255 -7.616 12.220 1.00 96.06 95 GLU A N 1
ATOM 776 C CA . GLU A 1 95 ? -8.563 -7.828 10.803 1.00 96.06 95 GLU A CA 1
ATOM 777 C C . GLU A 1 95 ? -8.459 -6.524 10.001 1.00 96.06 95 GLU A C 1
ATOM 779 O O . GLU A 1 95 ? -7.724 -6.457 9.024 1.00 96.06 95 GLU A O 1
ATOM 784 N N . LEU A 1 96 ? -9.093 -5.440 10.471 1.00 97.19 96 LEU A N 1
ATOM 785 C CA . LEU A 1 96 ? -9.002 -4.123 9.837 1.00 97.19 96 LEU A CA 1
ATOM 786 C C . LEU A 1 96 ? -7.546 -3.686 9.624 1.00 97.19 96 LEU A C 1
ATOM 788 O O . LEU A 1 96 ? -7.183 -3.234 8.540 1.00 97.19 96 LEU A O 1
ATOM 792 N N . CYS A 1 97 ? -6.717 -3.780 10.664 1.00 98.38 97 CYS A N 1
ATOM 793 C CA . CYS A 1 97 ? -5.321 -3.364 10.591 1.00 98.38 97 CYS A CA 1
ATOM 794 C C . CYS A 1 97 ? -4.490 -4.272 9.676 1.00 98.38 97 CYS A C 1
ATOM 796 O O . CYS A 1 97 ? -3.665 -3.763 8.917 1.00 98.38 97 CYS A O 1
ATOM 798 N N . ALA A 1 98 ? -4.704 -5.587 9.743 1.00 97.62 98 ALA A N 1
ATOM 799 C CA . ALA A 1 98 ? -4.005 -6.563 8.917 1.00 97.62 98 ALA A CA 1
ATOM 800 C C . ALA A 1 98 ? -4.339 -6.363 7.432 1.00 97.62 98 ALA A C 1
ATOM 802 O O . ALA A 1 98 ? -3.422 -6.167 6.633 1.00 97.62 98 ALA A O 1
ATOM 803 N N . THR A 1 99 ? -5.624 -6.249 7.081 1.00 96.56 99 THR A N 1
ATOM 804 C CA . THR A 1 99 ? -6.046 -6.006 5.697 1.00 96.56 99 THR A CA 1
ATOM 805 C C . THR A 1 99 ? -5.561 -4.648 5.185 1.00 96.56 99 THR A C 1
ATOM 807 O O . THR A 1 99 ? -5.106 -4.535 4.055 1.00 96.56 99 THR A O 1
ATOM 810 N N . VAL A 1 100 ? -5.548 -3.590 6.004 1.00 98.06 100 VAL A N 1
ATOM 811 C CA . VAL A 1 100 ? -4.945 -2.303 5.594 1.00 98.06 100 VAL A CA 1
ATOM 812 C C . VAL A 1 100 ? -3.467 -2.464 5.228 1.00 98.06 100 VAL A C 1
ATOM 814 O O . VAL A 1 100 ? -2.991 -1.843 4.273 1.00 98.06 100 VAL A O 1
ATOM 817 N N . TYR A 1 101 ? -2.732 -3.295 5.966 1.00 98.19 101 TYR A N 1
ATOM 818 C CA . TYR A 1 101 ? -1.336 -3.587 5.663 1.00 98.19 101 TYR A CA 1
ATOM 819 C C . TYR A 1 101 ? -1.180 -4.429 4.388 1.00 98.19 101 TYR A C 1
ATOM 821 O O . TYR A 1 101 ? -0.306 -4.120 3.576 1.00 98.19 101 TYR A O 1
ATOM 829 N N . HIS A 1 102 ? -2.053 -5.424 4.183 1.00 96.69 102 HIS A N 1
ATOM 830 C CA . HIS A 1 102 ? -2.170 -6.222 2.951 1.00 96.69 102 HIS A CA 1
ATOM 831 C C . HIS A 1 102 ? -2.368 -5.329 1.721 1.00 96.69 102 HIS A C 1
ATOM 833 O O . HIS A 1 102 ? -1.561 -5.338 0.796 1.00 96.69 102 HIS A O 1
ATOM 839 N N . GLU A 1 103 ? -3.358 -4.441 1.751 1.00 95.94 103 GLU A N 1
ATOM 840 C CA . GLU A 1 103 ? -3.629 -3.520 0.641 1.00 95.94 103 GLU A CA 1
ATOM 841 C C . GLU A 1 103 ? -2.471 -2.535 0.402 1.00 95.94 103 GLU A C 1
ATOM 843 O O . GLU A 1 103 ? -2.137 -2.180 -0.731 1.00 95.94 103 GLU A O 1
ATOM 848 N N . THR A 1 104 ? -1.784 -2.121 1.471 1.00 97.62 104 THR A N 1
ATOM 849 C CA . THR A 1 104 ? -0.567 -1.301 1.358 1.00 97.62 104 THR A CA 1
ATOM 850 C C . THR A 1 104 ? 0.587 -2.089 0.722 1.00 97.62 104 THR A C 1
ATOM 852 O O . THR A 1 104 ? 1.422 -1.511 0.018 1.00 97.62 104 THR A O 1
ATOM 855 N N . ARG A 1 105 ? 0.636 -3.413 0.919 1.00 96.56 105 ARG A N 1
ATOM 856 C CA . ARG A 1 105 ? 1.621 -4.294 0.286 1.00 96.56 105 ARG A CA 1
ATOM 857 C C . ARG A 1 105 ? 1.421 -4.376 -1.224 1.00 96.56 105 ARG A C 1
ATOM 859 O O . ARG A 1 105 ? 2.423 -4.306 -1.938 1.00 96.56 105 ARG A O 1
ATOM 866 N N . HIS A 1 106 ? 0.186 -4.395 -1.718 1.00 95.31 106 HIS A N 1
ATOM 867 C CA . HIS A 1 106 ? -0.070 -4.286 -3.157 1.00 95.31 106 HIS A CA 1
ATOM 868 C C . HIS A 1 106 ? 0.492 -2.992 -3.755 1.00 95.31 106 HIS A C 1
ATOM 870 O O . HIS A 1 106 ? 1.160 -3.027 -4.793 1.00 95.31 106 HIS A O 1
ATOM 876 N N . ALA A 1 107 ? 0.332 -1.856 -3.070 1.00 96.81 107 ALA A N 1
ATOM 877 C CA . ALA A 1 107 ? 0.950 -0.601 -3.502 1.00 96.81 107 ALA A CA 1
ATOM 878 C C . ALA A 1 107 ? 2.485 -0.714 -3.597 1.00 96.81 107 ALA A C 1
ATOM 880 O O . ALA A 1 107 ? 3.085 -0.258 -4.575 1.00 96.81 107 ALA A O 1
ATOM 881 N N . GLU A 1 108 ? 3.139 -1.380 -2.637 1.00 97.62 108 GLU A N 1
ATOM 882 C CA . GLU A 1 108 ? 4.579 -1.640 -2.731 1.00 97.62 108 GLU A CA 1
ATOM 883 C C . GLU A 1 108 ? 4.932 -2.528 -3.932 1.00 97.62 108 GLU A C 1
ATOM 885 O O . GLU A 1 108 ? 5.890 -2.211 -4.637 1.00 97.62 108 GLU A O 1
ATOM 890 N N . GLN A 1 109 ? 4.190 -3.604 -4.198 1.00 95.56 109 GLN A N 1
ATOM 891 C CA . GLN A 1 109 ? 4.470 -4.514 -5.317 1.00 95.56 109 GLN A CA 1
ATOM 892 C C . GLN A 1 109 ? 4.476 -3.767 -6.659 1.00 95.56 109 GLN A C 1
ATOM 894 O O . GLN A 1 109 ? 5.469 -3.829 -7.390 1.00 95.56 109 GLN A O 1
ATOM 899 N N . PHE A 1 110 ? 3.438 -2.972 -6.946 1.00 95.81 110 PHE A N 1
ATOM 900 C CA . PHE A 1 110 ? 3.392 -2.133 -8.152 1.00 95.81 110 PHE A CA 1
ATOM 901 C C . PHE A 1 110 ? 4.541 -1.120 -8.197 1.00 95.81 110 PHE A C 1
ATOM 903 O O . PHE A 1 110 ? 5.173 -0.929 -9.241 1.00 95.81 110 PHE A O 1
ATOM 910 N N . TYR A 1 111 ? 4.864 -0.501 -7.059 1.00 97.94 111 TYR A N 1
ATOM 911 C CA . TYR A 1 111 ? 5.983 0.431 -6.966 1.00 97.94 111 TYR A CA 1
ATOM 912 C C . TYR A 1 111 ? 7.326 -0.256 -7.268 1.00 97.94 111 TYR A C 1
ATOM 914 O O . TYR A 1 111 ? 8.152 0.303 -7.990 1.00 97.94 111 TYR A O 1
ATOM 922 N N . ARG A 1 112 ? 7.550 -1.487 -6.784 1.00 97.19 112 ARG A N 1
ATOM 923 C CA . ARG A 1 112 ? 8.761 -2.280 -7.068 1.00 97.19 112 ARG A CA 1
ATOM 924 C C . ARG A 1 112 ? 8.858 -2.694 -8.524 1.00 97.19 112 ARG A C 1
ATOM 926 O O . ARG A 1 112 ? 9.946 -2.605 -9.085 1.00 97.19 112 ARG A O 1
ATOM 933 N N . ILE A 1 113 ? 7.748 -3.085 -9.142 1.00 94.94 113 ILE A N 1
ATOM 934 C CA . ILE A 1 113 ? 7.693 -3.376 -10.579 1.00 94.94 113 ILE A CA 1
ATOM 935 C C . ILE A 1 113 ? 8.119 -2.131 -11.374 1.00 94.94 113 ILE A C 1
ATOM 937 O O . ILE A 1 113 ? 9.024 -2.208 -12.207 1.00 94.94 113 ILE A O 1
ATOM 941 N N . ALA A 1 114 ? 7.546 -0.961 -11.071 1.00 96.12 114 ALA A N 1
ATOM 942 C CA . ALA A 1 114 ? 7.921 0.299 -11.717 1.00 96.12 114 ALA A CA 1
ATOM 943 C C . ALA A 1 114 ? 9.400 0.661 -11.486 1.00 96.12 114 ALA A C 1
ATOM 945 O O . ALA A 1 114 ? 10.101 1.058 -12.418 1.00 96.12 114 ALA A O 1
ATOM 946 N N . GLN A 1 115 ? 9.896 0.475 -10.260 1.00 96.69 115 GLN A N 1
ATOM 947 C CA . GLN A 1 115 ? 11.286 0.735 -9.886 1.00 96.69 115 GLN A CA 1
ATOM 948 C C . GLN A 1 115 ? 12.264 -0.187 -10.631 1.00 96.69 115 GLN A C 1
ATOM 950 O O . GLN A 1 115 ? 13.291 0.275 -11.125 1.00 96.69 115 GLN A O 1
ATOM 955 N N . GLY A 1 116 ? 11.938 -1.477 -10.750 1.00 94.69 116 GLY A N 1
ATOM 956 C CA . GLY A 1 116 ? 12.746 -2.464 -11.463 1.00 94.69 116 GLY A CA 1
ATOM 957 C C . GLY A 1 116 ? 12.763 -2.248 -12.975 1.00 94.69 116 GLY A C 1
ATOM 958 O O . GLY A 1 116 ? 13.815 -2.404 -13.597 1.00 94.69 116 GLY A O 1
ATOM 959 N N . LEU A 1 117 ? 11.640 -1.822 -13.563 1.00 92.50 117 LEU A N 1
ATOM 960 C CA . LEU A 1 117 ? 11.571 -1.389 -14.964 1.00 92.50 117 LEU A CA 1
ATOM 961 C C . LEU A 1 117 ? 12.443 -0.153 -15.209 1.00 92.50 117 LEU A C 1
ATOM 963 O O . LEU A 1 117 ? 13.257 -0.150 -16.130 1.00 92.50 117 LEU A O 1
ATOM 967 N N . ALA A 1 118 ? 12.327 0.870 -14.357 1.00 93.06 118 ALA A N 1
ATOM 968 C CA . ALA A 1 118 ? 13.130 2.088 -14.457 1.00 93.06 118 ALA A CA 1
ATOM 969 C C . ALA A 1 118 ? 14.632 1.833 -14.223 1.00 93.06 118 ALA A C 1
ATOM 971 O O . ALA A 1 118 ? 15.475 2.530 -14.779 1.00 93.06 118 ALA A O 1
ATOM 972 N N . ALA A 1 119 ? 14.978 0.812 -13.436 1.00 92.56 119 ALA A N 1
ATOM 973 C CA . ALA A 1 119 ? 16.354 0.362 -13.233 1.00 92.56 119 ALA A CA 1
ATOM 974 C C . ALA A 1 119 ? 16.892 -0.529 -14.372 1.00 92.56 119 ALA A C 1
ATOM 976 O O . ALA A 1 119 ? 18.036 -0.975 -14.296 1.00 92.56 119 ALA A O 1
ATOM 977 N N . GLY A 1 120 ? 16.075 -0.864 -15.381 1.00 89.94 120 GLY A N 1
ATOM 978 C CA . GLY A 1 120 ? 16.443 -1.807 -16.445 1.00 89.94 120 GLY A CA 1
ATOM 979 C C . GLY A 1 120 ? 16.637 -3.253 -15.963 1.00 89.94 120 GLY A C 1
ATOM 980 O O . GLY A 1 120 ? 17.249 -4.062 -16.659 1.00 89.94 120 GLY A O 1
ATOM 981 N N . ARG A 1 121 ? 16.146 -3.584 -14.762 1.00 90.94 121 ARG A N 1
ATOM 982 C CA . ARG A 1 121 ? 16.249 -4.918 -14.144 1.00 90.94 121 ARG A CA 1
ATOM 983 C C . ARG A 1 121 ? 15.072 -5.828 -14.482 1.00 90.94 121 ARG A C 1
ATOM 985 O O . ARG A 1 121 ? 15.222 -7.042 -14.422 1.00 90.94 121 ARG A O 1
ATOM 992 N N . LEU A 1 122 ? 13.930 -5.246 -14.839 1.00 90.12 122 LEU A N 1
ATOM 993 C CA . LEU A 1 122 ? 12.743 -5.958 -15.307 1.00 90.12 122 LEU A CA 1
ATOM 994 C C . LEU A 1 122 ? 12.452 -5.593 -16.763 1.00 90.12 122 LEU A C 1
ATOM 996 O O . LEU A 1 122 ? 12.883 -4.549 -17.256 1.00 90.12 122 LEU A O 1
ATOM 1000 N N . LYS A 1 123 ? 11.697 -6.450 -17.448 1.00 86.06 123 LYS A N 1
ATOM 1001 C CA . LYS A 1 123 ? 11.247 -6.242 -18.828 1.00 86.06 123 LYS A CA 1
ATOM 1002 C C . LYS A 1 123 ? 9.777 -6.605 -18.922 1.00 86.06 123 LYS A C 1
ATOM 1004 O O . LYS A 1 123 ? 9.381 -7.616 -18.357 1.00 86.06 123 LYS A O 1
ATOM 1009 N N . PHE A 1 124 ? 8.998 -5.825 -19.668 1.00 81.94 124 PHE A N 1
ATOM 1010 C CA . PHE A 1 124 ? 7.612 -6.192 -19.943 1.00 81.94 124 PHE A CA 1
ATOM 1011 C C . PHE A 1 124 ? 7.540 -7.571 -20.628 1.00 81.94 124 PHE A C 1
ATOM 1013 O O . PHE A 1 124 ? 8.351 -7.814 -21.528 1.00 81.94 124 PHE A O 1
ATOM 1020 N N . PRO A 1 125 ? 6.584 -8.442 -20.249 1.00 73.06 125 PRO A N 1
ATOM 1021 C CA . PRO A 1 125 ? 6.450 -9.785 -20.820 1.00 73.06 125 PRO A CA 1
ATOM 1022 C C . PRO A 1 125 ? 6.325 -9.787 -22.352 1.00 73.06 125 PRO A C 1
ATOM 1024 O O . PRO A 1 125 ? 6.982 -10.582 -23.018 1.00 73.06 125 PRO A O 1
ATOM 1027 N N . ASP A 1 126 ? 5.585 -8.822 -22.911 1.00 64.44 126 ASP A N 1
ATOM 1028 C CA . ASP A 1 126 ? 5.275 -8.745 -24.349 1.00 64.44 126 ASP A CA 1
ATOM 1029 C C . ASP A 1 126 ? 6.165 -7.764 -25.120 1.00 64.44 126 ASP A C 1
ATOM 1031 O O . ASP A 1 126 ? 5.804 -7.289 -26.205 1.00 64.44 126 ASP A O 1
ATOM 1035 N N . ALA A 1 127 ? 7.346 -7.440 -24.587 1.00 52.88 127 ALA A N 1
ATOM 1036 C CA . ALA A 1 127 ? 8.373 -6.705 -25.321 1.00 52.88 127 ALA A CA 1
ATOM 1037 C C . ALA A 1 127 ? 8.986 -7.584 -26.435 1.00 52.88 127 ALA A C 1
ATOM 1039 O O . ALA A 1 127 ? 10.198 -7.785 -26.517 1.00 52.88 127 ALA A O 1
ATOM 1040 N N . SER A 1 128 ? 8.141 -8.119 -27.321 1.00 50.25 128 SER A N 1
ATOM 1041 C CA . SER A 1 128 ? 8.553 -8.437 -28.677 1.00 50.25 128 SER A CA 1
ATOM 1042 C C . SER A 1 128 ? 9.074 -7.148 -29.315 1.00 50.25 128 SER A C 1
ATOM 1044 O O . SER A 1 128 ? 8.538 -6.056 -29.094 1.00 50.25 128 SER A O 1
ATOM 1046 N N . ALA A 1 129 ? 10.119 -7.267 -30.131 1.00 46.72 129 ALA A N 1
ATOM 1047 C CA . ALA A 1 129 ? 10.771 -6.139 -30.794 1.00 46.72 129 ALA A CA 1
ATOM 1048 C C . ALA A 1 129 ? 9.809 -5.238 -31.604 1.00 46.72 129 ALA A C 1
ATOM 1050 O O . ALA A 1 129 ? 10.179 -4.124 -31.962 1.00 46.72 129 ALA A O 1
ATOM 1051 N N . ALA A 1 130 ? 8.589 -5.698 -31.902 1.00 42.78 130 ALA A N 1
ATOM 1052 C CA . ALA A 1 130 ? 7.556 -4.947 -32.607 1.00 42.78 130 ALA A CA 1
ATOM 1053 C C . ALA A 1 130 ? 6.911 -3.840 -31.749 1.00 42.78 130 ALA A C 1
ATOM 1055 O O . ALA A 1 130 ? 6.665 -2.748 -32.256 1.00 42.78 130 ALA A O 1
ATOM 1056 N N . SER A 1 131 ? 6.681 -4.078 -30.454 1.00 47.81 131 SER A N 1
ATOM 1057 C CA . SER A 1 131 ? 6.016 -3.100 -29.577 1.00 47.81 131 SER A CA 1
ATOM 1058 C C . SER A 1 131 ? 6.956 -1.967 -29.125 1.00 47.81 131 SER A C 1
ATOM 1060 O O . SER A 1 131 ? 6.532 -0.814 -29.004 1.00 47.81 131 SER A O 1
ATOM 1062 N N . ASP A 1 132 ? 8.257 -2.259 -29.007 1.00 46.41 132 ASP A N 1
ATOM 1063 C CA . ASP A 1 132 ? 9.318 -1.265 -28.780 1.00 46.41 132 ASP A CA 1
ATOM 1064 C C . ASP A 1 132 ? 9.461 -0.290 -29.968 1.00 46.41 132 ASP A C 1
ATOM 1066 O O . ASP A 1 132 ? 9.687 0.905 -29.762 1.00 46.41 132 ASP A O 1
ATOM 1070 N N . ARG A 1 133 ? 9.246 -0.753 -31.213 1.00 48.28 133 ARG A N 1
ATOM 1071 C CA . ARG A 1 133 ? 9.271 0.105 -32.419 1.00 48.28 133 ARG A CA 1
ATOM 1072 C C . ARG A 1 133 ? 8.170 1.166 -32.402 1.00 48.28 133 ARG A C 1
ATOM 1074 O O . ARG A 1 133 ? 8.393 2.279 -32.868 1.00 48.28 133 ARG A O 1
ATOM 1081 N N . GLN A 1 134 ? 7.006 0.844 -31.841 1.00 46.22 134 GLN A N 1
ATOM 1082 C CA . GLN A 1 134 ? 5.857 1.751 -31.789 1.00 46.22 134 GLN A CA 1
ATOM 1083 C C . GLN A 1 134 ? 5.963 2.748 -30.620 1.00 46.22 134 GLN A C 1
ATOM 1085 O O . GLN A 1 134 ? 5.550 3.900 -30.744 1.00 46.22 134 GLN A O 1
ATOM 1090 N N . ALA A 1 135 ? 6.593 2.355 -29.505 1.00 46.88 135 ALA A N 1
ATOM 1091 C CA . ALA A 1 135 ? 6.880 3.250 -28.379 1.00 46.88 135 ALA A CA 1
ATOM 1092 C C . ALA A 1 135 ? 8.014 4.260 -28.663 1.00 46.88 135 ALA A C 1
ATOM 1094 O O . ALA A 1 135 ? 8.071 5.302 -28.011 1.00 46.88 135 ALA A O 1
ATOM 1095 N N . MET A 1 136 ? 8.874 3.999 -29.657 1.00 50.78 136 MET A N 1
ATOM 1096 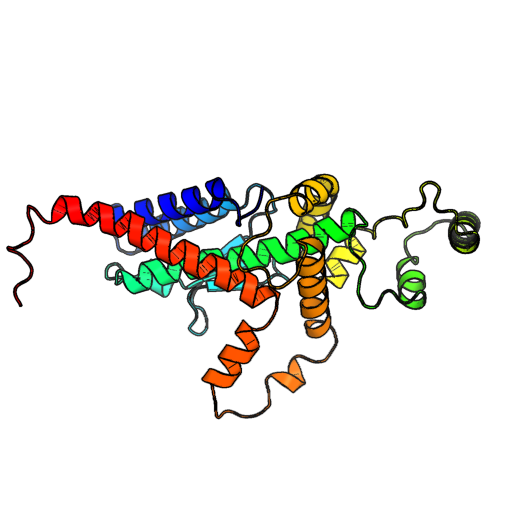C CA . MET A 1 136 ? 9.887 4.945 -30.155 1.00 50.78 136 MET A CA 1
ATOM 1097 C C . MET A 1 136 ? 9.317 6.078 -31.034 1.00 50.78 136 MET A C 1
ATOM 1099 O O . MET A 1 136 ? 10.070 6.933 -31.498 1.00 50.78 136 MET A O 1
ATOM 1103 N N . HIS A 1 137 ? 7.995 6.171 -31.222 1.00 45.81 137 HIS A N 1
ATOM 1104 C CA . HIS A 1 137 ? 7.334 7.363 -31.776 1.00 45.81 137 HIS A CA 1
ATOM 1105 C C . HIS A 1 137 ? 7.219 8.514 -30.754 1.00 45.81 137 HIS A C 1
ATOM 1107 O O . HIS A 1 137 ? 6.166 9.124 -30.590 1.00 45.81 137 HIS A O 1
ATOM 1113 N N . LEU A 1 138 ? 8.318 8.837 -30.067 1.00 45.41 138 LEU A N 1
ATOM 1114 C CA . LEU A 1 138 ? 8.417 9.989 -29.171 1.00 45.41 138 LEU A CA 1
ATOM 1115 C C . LEU A 1 138 ? 9.276 11.093 -29.818 1.00 45.41 138 LEU A C 1
ATOM 1117 O O . LEU A 1 138 ? 10.498 11.001 -29.859 1.00 45.41 138 LEU A O 1
ATOM 1121 N N . GLY A 1 139 ? 8.611 12.158 -30.282 1.00 46.97 139 GLY A N 1
ATOM 1122 C CA . GLY A 1 139 ? 9.172 13.513 -30.411 1.00 46.97 139 GLY A CA 1
ATOM 1123 C C . GLY A 1 139 ? 9.735 13.954 -31.780 1.00 46.97 139 GLY A C 1
ATOM 1124 O O . GLY A 1 139 ? 10.088 13.117 -32.622 1.00 46.97 139 GLY A O 1
ATOM 1125 N N . PRO A 1 140 ? 9.836 15.285 -32.014 1.00 40.50 140 PRO A N 1
ATOM 1126 C CA . PRO A 1 140 ? 10.302 15.905 -33.257 1.00 40.50 140 PRO A CA 1
ATOM 1127 C C . PRO A 1 140 ? 11.836 15.858 -33.357 1.00 40.50 140 PRO A C 1
ATOM 1129 O O . PRO A 1 140 ? 12.514 16.873 -33.459 1.00 40.50 140 PRO A O 1
ATOM 1132 N N . GLY A 1 141 ? 12.412 14.662 -33.284 1.00 54.41 141 GLY A N 1
ATOM 1133 C CA . GLY A 1 141 ? 13.787 14.433 -33.710 1.00 54.41 141 GLY A CA 1
ATOM 1134 C C . GLY A 1 141 ? 13.816 14.248 -35.223 1.00 54.41 141 GLY A C 1
ATOM 1135 O O . GLY A 1 141 ? 13.054 13.434 -35.753 1.00 54.41 141 GLY A O 1
ATOM 1136 N N . GLY A 1 142 ? 14.688 14.987 -35.914 1.00 58.25 142 GLY A N 1
ATOM 1137 C CA . GLY A 1 142 ? 14.923 14.807 -37.346 1.00 58.25 142 GLY A CA 1
ATOM 1138 C C . GLY A 1 142 ? 15.324 13.367 -37.686 1.00 58.25 142 GLY A C 1
ATOM 1139 O O . GLY A 1 142 ? 15.824 12.625 -36.838 1.00 58.25 142 GLY A O 1
ATOM 1140 N N . VAL A 1 143 ? 15.115 12.973 -38.943 1.00 53.44 143 VAL A N 1
ATOM 1141 C CA . VAL A 1 143 ? 15.369 11.617 -39.470 1.00 53.44 143 VAL A CA 1
ATOM 1142 C C . VAL A 1 143 ? 16.750 11.073 -39.061 1.00 53.44 143 VAL A C 1
ATOM 1144 O O . VAL A 1 143 ? 16.861 9.909 -38.694 1.00 53.44 143 VAL A O 1
ATOM 1147 N N . ALA A 1 144 ? 17.776 11.927 -38.991 1.00 51.28 144 ALA A N 1
ATOM 1148 C CA . ALA A 1 144 ? 19.127 11.561 -38.559 1.00 51.28 144 ALA A CA 1
ATOM 1149 C C . ALA A 1 144 ? 19.219 11.038 -37.108 1.00 51.28 144 ALA A C 1
ATOM 1151 O O . ALA A 1 144 ? 19.954 10.090 -36.841 1.00 51.28 144 ALA A O 1
ATOM 1152 N N . ALA A 1 145 ? 18.455 11.601 -36.166 1.00 57.00 145 ALA A N 1
ATOM 1153 C CA . ALA A 1 145 ? 18.426 11.117 -34.781 1.00 57.00 145 ALA A CA 1
ATOM 1154 C C . ALA A 1 145 ? 17.752 9.740 -34.684 1.00 57.00 145 ALA A C 1
ATOM 1156 O O . ALA A 1 145 ? 18.157 8.897 -33.885 1.00 57.00 145 ALA A O 1
ATOM 1157 N N . ARG A 1 146 ? 16.755 9.500 -35.546 1.00 54.84 146 ARG A N 1
ATOM 1158 C CA . ARG A 1 146 ? 16.057 8.214 -35.652 1.00 54.84 146 ARG A CA 1
ATOM 1159 C C . ARG A 1 146 ? 16.943 7.143 -36.286 1.00 54.84 146 ARG A C 1
ATOM 1161 O O . ARG A 1 146 ? 16.993 6.041 -35.756 1.00 54.84 146 ARG A O 1
ATOM 1168 N N . ILE A 1 147 ? 17.684 7.481 -37.345 1.00 53.97 147 ILE A N 1
ATOM 1169 C CA . ILE A 1 147 ? 18.667 6.586 -37.978 1.00 53.97 147 ILE A CA 1
ATOM 1170 C C . ILE A 1 147 ? 19.772 6.224 -36.981 1.00 53.97 147 ILE A C 1
ATOM 1172 O O . ILE A 1 147 ? 20.048 5.051 -36.789 1.00 53.97 147 ILE A O 1
ATOM 1176 N N . LYS A 1 148 ? 20.316 7.195 -36.237 1.00 54.81 148 LYS A N 1
ATOM 1177 C CA . LYS A 1 148 ? 21.354 6.928 -35.228 1.00 54.81 148 LYS A CA 1
ATOM 1178 C C . LYS A 1 148 ? 20.868 6.022 -34.088 1.00 54.81 148 LYS A C 1
ATOM 1180 O O . LYS A 1 148 ? 21.614 5.165 -33.623 1.00 54.81 148 LYS A O 1
ATOM 1185 N N . ALA A 1 149 ? 19.623 6.196 -33.639 1.00 53.03 149 ALA A N 1
ATOM 1186 C CA . ALA A 1 149 ? 19.010 5.307 -32.653 1.00 53.03 149 ALA A CA 1
ATOM 1187 C C . ALA A 1 149 ? 18.760 3.900 -33.226 1.00 53.03 149 ALA A C 1
ATOM 1189 O O . ALA A 1 149 ? 18.950 2.910 -32.524 1.00 53.03 149 ALA A O 1
ATOM 1190 N N . PHE A 1 150 ? 18.374 3.811 -34.501 1.00 51.44 150 PHE A N 1
ATOM 1191 C CA . PHE A 1 150 ? 18.175 2.549 -35.207 1.00 51.44 150 PHE A CA 1
ATOM 1192 C C . PHE A 1 150 ? 19.494 1.793 -35.415 1.00 51.44 150 PHE A C 1
ATOM 1194 O O . PHE A 1 150 ? 19.560 0.610 -35.096 1.00 51.44 150 PHE A O 1
ATOM 1201 N N . ASP A 1 151 ? 20.558 2.474 -35.843 1.00 50.56 151 ASP A N 1
ATOM 1202 C CA . ASP A 1 151 ? 21.889 1.895 -36.053 1.00 50.56 151 ASP A CA 1
ATOM 1203 C C . ASP A 1 151 ? 22.517 1.413 -34.738 1.00 50.56 151 ASP A C 1
ATOM 1205 O O . ASP A 1 151 ? 23.078 0.321 -34.688 1.00 50.56 151 ASP A O 1
ATOM 1209 N N . ALA A 1 152 ? 22.346 2.157 -33.639 1.00 50.12 152 ALA A N 1
ATOM 1210 C CA . ALA A 1 152 ? 22.802 1.733 -32.312 1.00 50.12 152 ALA A CA 1
ATOM 1211 C C . ALA A 1 152 ? 22.089 0.454 -31.825 1.00 50.12 152 ALA A C 1
ATOM 1213 O O . ALA A 1 152 ? 22.704 -0.423 -31.214 1.00 50.12 152 ALA A O 1
ATOM 1214 N N . VAL A 1 153 ? 20.794 0.314 -32.131 1.00 51.53 153 VAL A N 1
ATOM 1215 C CA . VAL A 1 153 ? 20.017 -0.899 -31.836 1.00 51.53 153 VAL A CA 1
ATOM 1216 C C . VAL A 1 153 ? 20.406 -2.052 -32.771 1.00 51.53 153 VAL A C 1
ATOM 1218 O O . VAL A 1 153 ? 20.550 -3.181 -32.303 1.00 51.53 153 VAL A O 1
ATOM 1221 N N . ALA A 1 154 ? 20.609 -1.785 -34.064 1.00 45.66 154 ALA A N 1
ATOM 1222 C CA . ALA A 1 154 ? 20.959 -2.781 -35.078 1.00 45.66 154 ALA A CA 1
ATOM 1223 C C . ALA A 1 154 ? 22.378 -3.346 -34.901 1.00 45.66 154 ALA A C 1
ATOM 1225 O O . ALA A 1 154 ? 22.610 -4.520 -35.176 1.00 45.66 154 ALA A O 1
ATOM 1226 N N . GLN A 1 155 ? 23.311 -2.544 -34.388 1.00 48.97 155 GLN A N 1
ATOM 1227 C CA . GLN A 1 155 ? 24.686 -2.965 -34.103 1.00 48.97 155 GLN A CA 1
ATOM 1228 C C . GLN A 1 155 ? 24.848 -3.614 -32.718 1.00 48.97 155 GLN A C 1
ATOM 1230 O O . GLN A 1 155 ? 25.963 -3.945 -32.323 1.00 48.97 155 GLN A O 1
ATOM 1235 N N . GLY A 1 156 ? 23.767 -3.762 -31.939 1.00 42.44 156 GLY A N 1
ATOM 1236 C CA . GLY A 1 156 ? 23.838 -4.248 -30.554 1.00 42.44 156 GLY A CA 1
ATOM 1237 C C . GLY A 1 156 ? 24.619 -3.320 -29.612 1.00 42.44 156 GLY A C 1
ATOM 1238 O O . GLY A 1 156 ? 24.841 -3.656 -28.448 1.00 42.44 156 GLY A O 1
ATOM 1239 N N . GLN A 1 157 ? 25.013 -2.140 -30.091 1.00 42.41 157 GLN A N 1
ATOM 1240 C CA . GLN A 1 157 ? 25.770 -1.140 -29.359 1.00 42.41 157 GLN A CA 1
ATOM 1241 C C . GLN A 1 157 ? 24.803 -0.244 -28.588 1.00 42.41 157 GLN A C 1
ATOM 1243 O O . GLN A 1 157 ? 24.598 0.926 -28.906 1.00 42.41 157 GLN A O 1
ATOM 1248 N N . SER A 1 158 ? 24.230 -0.779 -27.507 1.00 43.50 158 SER A N 1
ATOM 1249 C CA . SER A 1 158 ? 23.948 0.116 -26.387 1.00 43.50 158 SER A CA 1
ATOM 1250 C C . SER A 1 158 ? 25.315 0.487 -25.799 1.00 43.50 158 SER A C 1
ATOM 1252 O O . SER A 1 158 ? 26.045 -0.442 -25.445 1.00 43.50 158 SER A O 1
ATOM 1254 N N . PRO A 1 159 ? 25.698 1.773 -25.667 1.00 37.06 159 PRO A N 1
ATOM 1255 C CA . PRO A 1 159 ? 27.049 2.183 -25.249 1.00 37.06 159 PRO A CA 1
ATOM 1256 C C . PRO A 1 159 ? 27.494 1.670 -23.862 1.00 37.06 159 PRO A C 1
ATOM 1258 O O . PRO A 1 159 ? 28.604 1.955 -23.430 1.00 37.06 159 PRO A O 1
ATOM 1261 N N . LEU A 1 160 ? 26.637 0.915 -23.162 1.00 39.25 160 LEU A N 1
ATOM 1262 C CA . LEU A 1 160 ? 26.863 0.292 -21.857 1.00 39.25 160 LEU A CA 1
ATOM 1263 C C . LEU A 1 160 ? 26.326 -1.155 -21.746 1.00 39.25 160 LEU A C 1
ATOM 1265 O O . LEU A 1 160 ? 26.118 -1.642 -20.638 1.00 39.25 160 LEU A O 1
ATOM 1269 N N . GLY A 1 161 ? 26.023 -1.856 -22.847 1.00 44.72 161 GLY A N 1
ATOM 1270 C CA . GLY A 1 161 ? 25.524 -3.248 -22.805 1.00 44.72 161 GLY A CA 1
ATOM 1271 C C . GLY A 1 161 ? 24.158 -3.452 -22.116 1.00 44.72 161 GLY A C 1
ATOM 1272 O O . GLY A 1 161 ? 23.628 -4.561 -22.095 1.00 44.72 161 GLY A O 1
ATOM 1273 N N . GLN A 1 162 ? 23.545 -2.392 -21.586 1.00 55.41 162 GLN A N 1
ATOM 1274 C CA . GLN A 1 162 ? 22.206 -2.381 -21.005 1.00 55.41 162 GLN A CA 1
ATOM 1275 C C . GLN A 1 162 ? 21.278 -1.614 -21.944 1.00 55.41 162 GLN A C 1
ATOM 1277 O O . GLN A 1 162 ? 21.574 -0.478 -22.318 1.00 55.41 162 GLN A O 1
ATOM 1282 N N . LYS A 1 163 ? 20.163 -2.228 -22.362 1.00 60.38 163 LYS A N 1
ATOM 1283 C CA . LYS A 1 163 ? 19.103 -1.497 -23.073 1.00 60.38 163 LYS A CA 1
ATOM 1284 C C . LYS A 1 163 ? 18.684 -0.292 -22.212 1.00 60.38 163 LYS A C 1
ATOM 1286 O O . LYS A 1 163 ? 18.560 -0.465 -20.998 1.00 60.38 163 LYS A O 1
ATOM 1291 N N . PRO A 1 164 ? 18.469 0.896 -22.802 1.00 68.19 164 PRO A N 1
ATOM 1292 C CA . PRO A 1 164 ? 17.992 2.045 -22.044 1.00 68.19 164 PRO A CA 1
ATOM 1293 C C . PRO A 1 164 ? 16.679 1.687 -21.339 1.00 68.19 164 PRO A C 1
ATOM 1295 O O . PRO A 1 164 ? 15.819 1.022 -21.922 1.00 68.19 164 PRO A O 1
ATOM 1298 N N . ALA A 1 165 ? 16.545 2.098 -20.076 1.00 80.75 165 ALA A N 1
ATOM 1299 C CA . ALA A 1 165 ? 15.320 1.881 -19.320 1.00 80.75 165 ALA A CA 1
ATOM 1300 C C . ALA A 1 165 ? 14.124 2.537 -20.042 1.00 80.75 165 ALA A C 1
ATOM 1302 O O . ALA A 1 165 ? 14.289 3.609 -20.638 1.00 80.75 165 ALA A O 1
ATOM 1303 N N . PRO A 1 166 ? 12.922 1.931 -20.010 1.00 84.81 166 PRO A N 1
ATOM 1304 C CA . PRO A 1 166 ? 11.754 2.518 -20.652 1.00 84.81 166 PRO A CA 1
ATOM 1305 C C . PRO A 1 166 ? 11.429 3.907 -20.069 1.00 84.81 166 PRO A C 1
ATOM 1307 O O . PRO A 1 166 ? 11.571 4.106 -18.860 1.00 84.81 166 PRO A O 1
ATOM 1310 N N . PRO A 1 167 ? 10.941 4.865 -20.880 1.00 90.50 167 PRO A N 1
ATOM 1311 C CA . PRO A 1 167 ? 10.514 6.165 -20.372 1.00 90.50 167 PRO A CA 1
ATOM 1312 C C . PRO A 1 167 ? 9.409 6.044 -19.312 1.00 90.50 167 PRO A C 1
ATOM 1314 O O . PRO A 1 167 ? 8.527 5.189 -19.416 1.00 90.50 167 PRO A O 1
ATOM 1317 N N . VAL A 1 168 ? 9.390 6.968 -18.344 1.00 92.25 168 VAL A N 1
ATOM 1318 C CA . VAL A 1 168 ? 8.385 7.038 -17.262 1.00 92.25 168 VAL A CA 1
ATOM 1319 C C . VAL A 1 168 ? 6.946 6.972 -17.793 1.00 92.25 168 VAL A C 1
ATOM 1321 O O . VAL A 1 168 ? 6.118 6.247 -17.247 1.00 92.25 168 VAL A O 1
ATOM 1324 N N . SER A 1 169 ? 6.646 7.671 -18.891 1.00 89.12 169 SER A N 1
ATOM 1325 C CA . SER A 1 169 ? 5.314 7.661 -19.515 1.00 89.12 169 SER A CA 1
ATOM 1326 C C . SER A 1 169 ? 4.922 6.292 -20.082 1.00 89.12 169 SER A C 1
ATOM 1328 O O . SER A 1 169 ? 3.752 5.915 -20.031 1.00 89.12 169 SER A O 1
ATOM 1330 N N . VAL A 1 170 ? 5.889 5.522 -20.593 1.00 88.94 170 VAL A N 1
ATOM 1331 C CA . VAL A 1 170 ? 5.661 4.160 -21.095 1.00 88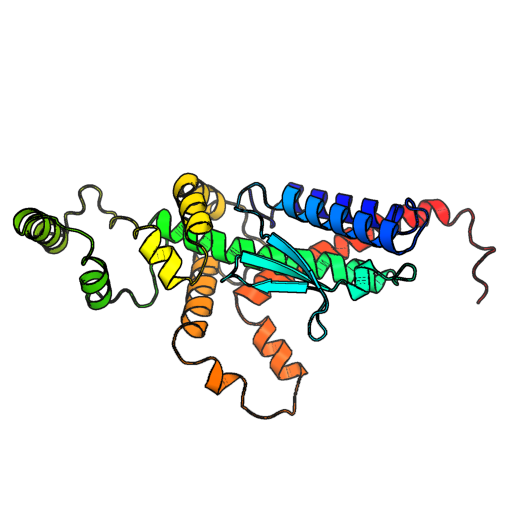.94 170 VAL A CA 1
ATOM 1332 C C . VAL A 1 170 ? 5.383 3.214 -19.933 1.00 88.94 170 VAL A C 1
ATOM 1334 O O . VAL A 1 170 ? 4.440 2.430 -20.016 1.00 88.94 170 VAL A O 1
ATOM 1337 N N . ILE A 1 171 ? 6.152 3.317 -18.843 1.00 90.25 171 ILE A N 1
ATOM 1338 C CA . ILE A 1 171 ? 5.948 2.489 -17.648 1.00 90.25 171 ILE A CA 1
ATOM 1339 C C . ILE A 1 171 ? 4.580 2.772 -17.019 1.00 90.25 171 ILE A C 1
ATOM 1341 O O . ILE A 1 171 ? 3.821 1.836 -16.783 1.00 90.25 171 ILE A O 1
ATOM 1345 N N . ALA A 1 172 ? 4.235 4.048 -16.817 1.00 90.19 172 ALA A N 1
ATOM 1346 C CA . ALA A 1 172 ? 2.954 4.455 -16.237 1.00 90.19 172 ALA A CA 1
ATOM 1347 C C . ALA A 1 172 ? 1.763 3.938 -17.051 1.00 90.19 172 ALA A C 1
ATOM 1349 O O . ALA A 1 172 ? 0.842 3.349 -16.492 1.00 90.19 172 ALA A O 1
ATOM 1350 N N . ARG A 1 173 ? 1.822 4.085 -18.382 1.00 87.44 173 ARG A N 1
ATOM 1351 C CA . ARG A 1 173 ? 0.777 3.601 -19.290 1.00 87.44 173 ARG A CA 1
ATOM 1352 C C . ARG A 1 173 ? 0.648 2.078 -19.284 1.00 87.44 173 ARG A C 1
ATOM 1354 O O . ARG A 1 173 ? -0.465 1.579 -19.311 1.00 87.44 173 ARG A O 1
ATOM 1361 N N . ARG A 1 174 ? 1.761 1.337 -19.281 1.00 86.75 174 ARG A N 1
ATOM 1362 C CA . ARG A 1 174 ? 1.741 -0.138 -19.333 1.00 86.75 174 ARG A CA 1
ATOM 1363 C C . ARG A 1 174 ? 1.289 -0.776 -18.022 1.00 86.75 174 ARG A C 1
ATOM 1365 O O . ARG A 1 174 ? 0.676 -1.831 -18.065 1.00 86.75 174 ARG A O 1
ATOM 1372 N N . LEU A 1 175 ? 1.607 -0.159 -16.885 1.00 87.38 175 LEU A N 1
ATOM 1373 C CA . LEU A 1 175 ? 1.165 -0.629 -15.569 1.00 87.38 175 LEU A CA 1
ATOM 1374 C C . LEU A 1 175 ? -0.193 -0.053 -15.153 1.00 87.38 175 LEU A C 1
ATOM 1376 O O . LEU A 1 175 ? -0.716 -0.450 -14.117 1.00 87.38 175 LEU A O 1
ATOM 1380 N N . SER A 1 176 ? -0.740 0.896 -15.918 1.00 90.38 176 SER A N 1
ATOM 1381 C CA . SER A 1 176 ? -1.922 1.673 -15.541 1.00 90.38 176 SER A CA 1
ATOM 1382 C C . SER A 1 176 ? -1.803 2.253 -14.129 1.00 90.38 176 SER A C 1
ATOM 1384 O O . SER A 1 176 ? -2.712 2.093 -13.330 1.00 90.38 176 SER A O 1
ATOM 1386 N N . ILE A 1 177 ? -0.678 2.902 -13.803 1.00 93.94 177 ILE A N 1
ATOM 1387 C CA . ILE A 1 177 ? -0.477 3.605 -12.519 1.00 93.94 177 ILE A CA 1
ATOM 1388 C C . ILE A 1 177 ? -0.138 5.082 -12.762 1.00 93.94 177 ILE A C 1
ATOM 1390 O O . ILE A 1 177 ? 0.370 5.422 -13.837 1.00 93.94 177 ILE A O 1
ATOM 1394 N N . PRO A 1 178 ? -0.360 5.990 -11.793 1.00 98.06 178 PRO A N 1
ATOM 1395 C CA . PRO A 1 178 ? -0.113 7.409 -12.011 1.00 98.06 178 PRO A CA 1
ATOM 1396 C C . PRO A 1 178 ? 1.343 7.733 -12.360 1.00 98.06 178 PRO A C 1
ATOM 1398 O O . PRO A 1 178 ? 2.288 7.242 -11.739 1.00 98.06 178 PRO A O 1
ATOM 1401 N N . GLN A 1 179 ? 1.534 8.652 -13.310 1.00 97.44 179 GLN A N 1
ATOM 1402 C CA . GLN A 1 179 ? 2.865 9.028 -13.797 1.00 97.44 179 GLN A CA 1
ATOM 1403 C C . GLN A 1 179 ? 3.797 9.528 -12.682 1.00 97.44 179 GLN A C 1
ATOM 1405 O O . GLN A 1 179 ? 4.991 9.241 -12.710 1.00 97.44 179 GLN A O 1
ATOM 1410 N N . HIS A 1 180 ? 3.269 10.237 -11.679 1.00 98.31 180 HIS A N 1
ATOM 1411 C CA . HIS A 1 180 ? 4.073 10.741 -10.562 1.00 98.31 180 HIS A CA 1
ATOM 1412 C C . HIS A 1 180 ? 4.633 9.614 -9.672 1.00 98.31 180 HIS A C 1
ATOM 1414 O O . HIS A 1 180 ? 5.733 9.755 -9.138 1.00 98.31 180 HIS A O 1
ATOM 1420 N N . VAL A 1 181 ? 3.931 8.479 -9.561 1.00 98.44 181 VAL A N 1
ATOM 1421 C CA . VAL A 1 181 ? 4.405 7.287 -8.836 1.00 98.44 181 VAL A CA 1
ATOM 1422 C C . VAL A 1 181 ? 5.597 6.679 -9.563 1.00 98.44 181 VAL A C 1
ATOM 1424 O O . VAL A 1 181 ? 6.631 6.416 -8.953 1.00 98.44 181 VAL A O 1
ATOM 1427 N N . VAL A 1 182 ? 5.492 6.526 -10.885 1.00 97.81 182 VAL A N 1
ATOM 1428 C CA . VAL A 1 182 ? 6.591 6.018 -11.717 1.00 97.81 182 VAL A CA 1
ATOM 1429 C C . VAL A 1 182 ? 7.773 6.975 -11.728 1.00 97.81 182 VAL A C 1
ATOM 1431 O O . VAL A 1 182 ? 8.914 6.533 -11.632 1.00 97.81 182 VAL A O 1
ATOM 1434 N N . GLN A 1 183 ? 7.524 8.283 -11.818 1.00 98.25 183 GLN A N 1
ATOM 1435 C CA . GLN A 1 183 ? 8.578 9.291 -11.755 1.00 98.25 183 GLN A CA 1
ATOM 1436 C C . GLN A 1 183 ? 9.370 9.158 -10.450 1.00 98.25 183 GLN A C 1
ATOM 1438 O O . GLN A 1 183 ? 10.598 9.152 -10.472 1.00 98.25 183 GLN A O 1
ATOM 1443 N N . HIS A 1 184 ? 8.677 9.001 -9.321 1.00 98.38 184 HIS A N 1
ATOM 1444 C CA . HIS A 1 184 ? 9.300 8.794 -8.015 1.00 98.38 184 HIS A CA 1
ATOM 1445 C C . HIS A 1 184 ? 10.050 7.456 -7.919 1.00 98.38 184 HIS A C 1
ATOM 1447 O O . HIS A 1 184 ? 11.194 7.424 -7.466 1.00 98.38 184 HIS A O 1
ATOM 1453 N N . ALA A 1 185 ? 9.474 6.367 -8.433 1.00 97.75 185 ALA A N 1
ATOM 1454 C CA . ALA A 1 185 ? 10.162 5.080 -8.521 1.00 97.75 185 ALA A CA 1
ATOM 1455 C C . ALA A 1 185 ? 11.442 5.179 -9.371 1.00 97.75 185 ALA A C 1
ATOM 1457 O O . ALA A 1 185 ? 12.482 4.640 -8.994 1.00 97.75 185 ALA A O 1
ATOM 1458 N N . SER A 1 186 ? 11.393 5.926 -10.477 1.00 96.56 186 SER A N 1
ATOM 1459 C CA . SER A 1 186 ? 12.520 6.145 -11.384 1.00 96.56 186 SER A CA 1
ATOM 1460 C C . SER A 1 186 ? 13.638 6.966 -10.747 1.00 96.56 186 SER A C 1
ATOM 1462 O O . SER A 1 186 ? 14.801 6.598 -10.894 1.00 96.56 186 SER A O 1
ATOM 1464 N N . THR A 1 187 ? 13.330 8.035 -10.003 1.00 97.50 187 THR A N 1
ATOM 1465 C CA . THR A 1 187 ? 14.366 8.799 -9.272 1.00 97.50 187 THR A CA 1
ATOM 1466 C C . THR A 1 187 ? 15.009 7.976 -8.156 1.00 97.50 187 THR A C 1
ATOM 1468 O O . THR A 1 187 ? 16.104 8.292 -7.695 1.00 97.50 187 THR A O 1
ATOM 1471 N N . ARG A 1 188 ? 14.353 6.886 -7.745 1.00 97.06 188 ARG A N 1
ATOM 1472 C CA . ARG A 1 188 ? 14.825 5.930 -6.742 1.00 97.06 188 ARG A CA 1
ATOM 1473 C C . ARG A 1 188 ? 15.224 4.581 -7.341 1.00 97.06 188 ARG A C 1
ATOM 1475 O O . ARG A 1 188 ? 15.340 3.617 -6.588 1.00 97.06 188 ARG A O 1
ATOM 1482 N N . ALA A 1 189 ? 15.459 4.475 -8.649 1.00 94.06 189 ALA A N 1
ATOM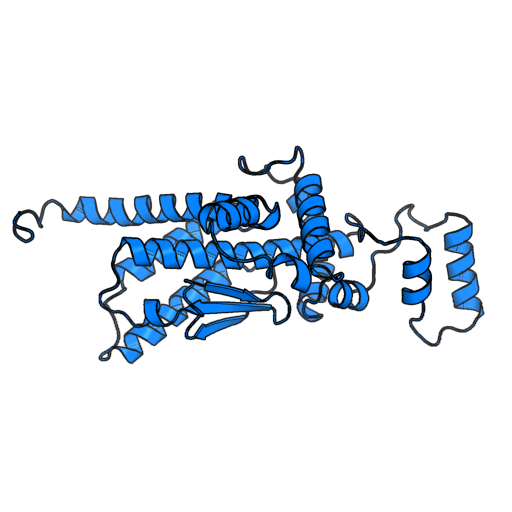 1483 C CA . ALA A 1 189 ? 15.708 3.196 -9.323 1.00 94.06 189 ALA A CA 1
ATOM 1484 C C . ALA A 1 189 ? 16.885 2.399 -8.720 1.00 94.06 189 ALA A C 1
ATOM 1486 O O . ALA A 1 189 ? 16.815 1.178 -8.591 1.00 94.06 189 ALA A O 1
ATOM 1487 N N . THR A 1 190 ? 17.938 3.078 -8.252 1.00 92.81 190 THR A N 1
ATOM 1488 C CA . THR A 1 190 ? 19.110 2.445 -7.618 1.00 92.81 190 THR A CA 1
ATOM 1489 C C . THR A 1 190 ? 18.766 1.658 -6.349 1.00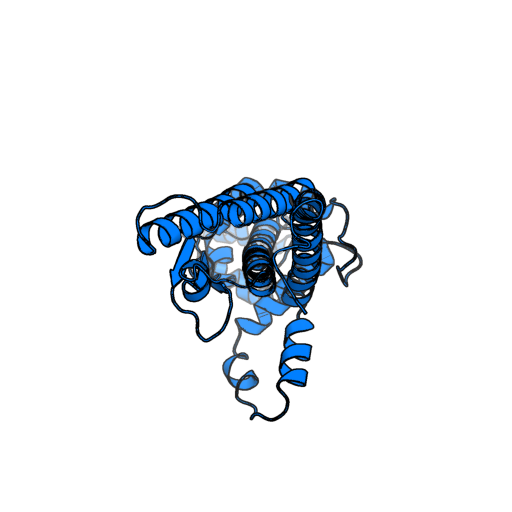 92.81 190 THR A C 1
ATOM 1491 O O . THR A 1 190 ? 19.388 0.629 -6.078 1.00 92.81 190 THR A O 1
ATOM 1494 N N . TYR A 1 191 ? 17.727 2.065 -5.609 1.00 95.38 191 TYR A N 1
ATOM 1495 C CA . TYR A 1 191 ? 17.260 1.350 -4.418 1.00 95.38 191 TYR A CA 1
ATOM 1496 C C . TYR A 1 191 ? 16.625 -0.009 -4.737 1.00 95.38 191 TYR A C 1
ATOM 1498 O O . TYR A 1 191 ? 16.435 -0.807 -3.818 1.00 95.38 191 TYR A O 1
ATOM 1506 N N . PHE A 1 192 ? 16.318 -0.301 -6.005 1.00 95.69 192 PHE A N 1
ATOM 1507 C CA . PHE A 1 192 ? 15.826 -1.617 -6.405 1.00 95.69 192 PHE A CA 1
ATOM 1508 C C . PHE A 1 192 ? 16.875 -2.704 -6.167 1.00 95.69 192 PHE A C 1
ATOM 1510 O O . PHE A 1 192 ? 16.550 -3.748 -5.619 1.00 95.69 192 PHE A O 1
ATOM 1517 N N . ASN A 1 193 ? 18.153 -2.442 -6.468 1.00 92.19 193 ASN A N 1
ATOM 1518 C CA . ASN A 1 193 ? 19.229 -3.406 -6.202 1.00 92.19 193 ASN A CA 1
ATOM 1519 C C . ASN A 1 193 ? 19.353 -3.706 -4.698 1.00 92.19 193 ASN A C 1
ATOM 1521 O O . ASN A 1 193 ? 19.522 -4.856 -4.308 1.00 92.19 193 ASN A O 1
ATOM 1525 N N . ASN A 1 194 ? 19.187 -2.689 -3.844 1.00 93.81 194 ASN A N 1
ATOM 1526 C CA . ASN A 1 194 ? 19.175 -2.879 -2.391 1.00 93.81 194 ASN A CA 1
ATOM 1527 C C . ASN A 1 194 ? 17.985 -3.737 -1.938 1.00 93.81 194 ASN A C 1
ATOM 1529 O O . ASN A 1 194 ? 18.099 -4.463 -0.957 1.00 93.81 194 ASN A O 1
ATOM 1533 N N . TYR A 1 195 ? 16.846 -3.648 -2.633 1.00 94.44 195 TYR A N 1
ATOM 1534 C CA . TYR A 1 195 ? 15.694 -4.508 -2.378 1.00 94.44 195 TYR A CA 1
ATOM 1535 C C . TYR A 1 195 ? 15.950 -5.955 -2.823 1.00 94.44 195 TYR A C 1
ATOM 1537 O O . TYR A 1 195 ? 15.656 -6.871 -2.065 1.00 94.44 195 TYR A O 1
ATOM 1545 N N . LEU A 1 196 ? 16.567 -6.163 -3.993 1.00 93.50 196 LEU A N 1
ATOM 1546 C CA . LEU A 1 196 ? 16.925 -7.500 -4.485 1.00 93.50 196 LEU A CA 1
ATOM 1547 C C . LEU A 1 196 ? 17.936 -8.221 -3.584 1.00 93.50 196 LEU A C 1
ATOM 1549 O O . LEU A 1 196 ? 17.851 -9.434 -3.424 1.00 93.50 196 LEU A O 1
ATOM 1553 N N . ASN A 1 197 ? 18.866 -7.472 -2.988 1.00 92.44 197 ASN A N 1
ATOM 1554 C CA . ASN A 1 197 ? 19.886 -8.000 -2.079 1.00 92.44 197 ASN A CA 1
ATOM 1555 C C . ASN A 1 197 ? 19.393 -8.150 -0.631 1.00 92.44 197 ASN A C 1
ATOM 1557 O O . ASN A 1 197 ? 20.158 -8.559 0.242 1.00 92.44 197 ASN A O 1
ATOM 1561 N N . ALA A 1 198 ? 18.148 -7.767 -0.343 1.00 90.19 198 ALA A N 1
ATOM 1562 C CA . ALA A 1 198 ? 17.593 -7.926 0.988 1.00 90.19 198 ALA A CA 1
ATOM 1563 C C . ALA A 1 198 ? 17.329 -9.403 1.304 1.00 90.19 198 ALA A C 1
ATOM 1565 O O . ALA A 1 198 ? 17.168 -10.234 0.410 1.00 90.19 198 ALA A O 1
ATOM 1566 N N . SER A 1 199 ? 17.228 -9.719 2.598 1.00 88.19 199 SER A N 1
ATOM 1567 C CA . SER A 1 199 ? 16.817 -11.058 3.026 1.00 88.19 199 SER A CA 1
ATOM 1568 C C . SER A 1 199 ? 15.459 -11.402 2.414 1.00 88.19 199 SER A C 1
ATOM 1570 O O . SER A 1 199 ? 14.487 -10.655 2.575 1.00 88.19 199 SER A O 1
ATOM 1572 N N . ARG A 1 200 ? 15.415 -12.530 1.700 1.00 91.75 200 ARG A N 1
ATOM 1573 C CA . ARG A 1 200 ? 14.199 -13.062 1.089 1.00 91.75 200 ARG A CA 1
ATOM 1574 C C . ARG A 1 200 ? 13.217 -13.461 2.195 1.00 91.75 200 ARG A C 1
ATOM 1576 O O . ARG A 1 200 ? 13.602 -14.240 3.071 1.00 91.75 200 ARG A O 1
ATOM 1583 N N . PRO A 1 201 ? 11.969 -12.971 2.174 1.00 89.69 201 PRO A N 1
ATOM 1584 C CA . PRO A 1 201 ? 10.960 -13.437 3.111 1.00 89.69 201 PRO A CA 1
ATOM 1585 C C . PRO A 1 201 ? 10.721 -14.942 2.985 1.00 89.69 201 PRO A C 1
ATOM 1587 O O . PRO A 1 201 ? 10.768 -15.502 1.890 1.00 89.69 201 PRO A O 1
ATOM 1590 N N . THR A 1 202 ? 10.441 -15.606 4.104 1.00 92.12 202 THR A N 1
ATOM 1591 C CA . THR A 1 202 ? 10.234 -17.063 4.138 1.00 92.12 202 THR A CA 1
ATOM 1592 C C . THR A 1 202 ? 8.992 -17.509 3.368 1.00 92.12 202 THR A C 1
ATOM 1594 O O . THR A 1 202 ? 8.945 -18.651 2.925 1.00 92.12 202 THR A O 1
ATOM 1597 N N . TRP A 1 203 ? 8.017 -16.615 3.174 1.00 90.56 203 TRP A N 1
ATOM 1598 C CA . TRP A 1 203 ? 6.779 -16.879 2.432 1.00 90.56 203 TRP A CA 1
ATOM 1599 C C . TRP A 1 203 ? 6.902 -16.689 0.912 1.00 90.56 203 TRP A C 1
ATOM 1601 O O . TRP A 1 203 ? 5.953 -16.988 0.187 1.00 90.56 203 TRP A O 1
ATOM 1611 N N . PHE A 1 204 ? 8.045 -16.208 0.406 1.00 91.56 204 PHE A N 1
ATOM 1612 C CA . PHE A 1 204 ? 8.271 -16.125 -1.040 1.00 91.56 204 PHE A CA 1
ATOM 1613 C C . PHE A 1 204 ? 8.354 -17.536 -1.624 1.00 91.56 204 PHE A C 1
ATOM 1615 O O . PHE A 1 204 ? 9.081 -18.393 -1.106 1.00 91.56 204 PHE A O 1
ATOM 1622 N N . LYS A 1 205 ? 7.638 -17.772 -2.727 1.00 89.81 205 LYS A N 1
ATOM 1623 C CA . LYS A 1 205 ? 7.602 -19.082 -3.395 1.00 89.81 205 LYS A CA 1
ATOM 1624 C C . LYS A 1 205 ? 8.786 -19.266 -4.347 1.00 89.81 205 LYS A C 1
ATOM 1626 O O . LYS A 1 205 ? 9.078 -20.398 -4.734 1.00 89.81 205 LYS A O 1
ATOM 1631 N N . ARG A 1 206 ? 9.458 -18.187 -4.761 1.00 91.75 206 ARG A N 1
ATOM 1632 C CA . ARG A 1 206 ? 10.575 -18.230 -5.713 1.00 91.75 206 ARG A CA 1
ATOM 1633 C C . ARG A 1 206 ? 11.950 -18.174 -5.033 1.00 91.75 206 ARG A C 1
ATOM 1635 O O . ARG A 1 206 ? 12.059 -17.683 -3.903 1.00 91.75 206 ARG A O 1
ATOM 1642 N N . PRO A 1 207 ? 13.013 -18.683 -5.695 1.00 91.44 207 PRO A N 1
ATOM 1643 C CA . PRO A 1 207 ? 14.354 -18.754 -5.106 1.00 91.44 207 PRO A CA 1
ATOM 1644 C C . PRO A 1 207 ? 14.968 -17.383 -4.818 1.00 91.44 207 PRO A C 1
ATOM 1646 O O . PRO A 1 207 ? 15.699 -17.230 -3.839 1.00 91.44 207 PRO A O 1
ATOM 1649 N N . THR A 1 208 ? 14.661 -16.380 -5.645 1.00 92.81 208 THR A N 1
ATOM 1650 C CA . THR A 1 208 ? 15.179 -15.017 -5.494 1.00 92.81 208 THR A CA 1
ATOM 1651 C C . THR A 1 208 ? 14.053 -13.988 -5.422 1.00 92.81 208 THR A C 1
ATOM 1653 O O . THR A 1 208 ? 12.953 -14.202 -5.928 1.00 92.81 208 THR A O 1
ATOM 1656 N N . VAL A 1 209 ? 14.344 -12.829 -4.822 1.00 92.06 209 VAL A N 1
ATOM 1657 C CA . VAL A 1 209 ? 13.420 -11.680 -4.808 1.00 92.06 209 VAL A CA 1
ATOM 1658 C C . VAL A 1 209 ? 13.116 -11.205 -6.234 1.00 92.06 209 VAL A C 1
ATOM 1660 O O . VAL A 1 209 ? 11.991 -10.813 -6.523 1.00 92.06 209 VAL A O 1
ATOM 1663 N N . LEU A 1 210 ? 14.093 -11.273 -7.144 1.00 92.81 210 LEU A N 1
ATOM 1664 C CA . LEU A 1 210 ? 13.891 -10.896 -8.543 1.00 92.81 210 LEU A CA 1
ATOM 1665 C C . LEU A 1 210 ? 12.893 -11.827 -9.240 1.00 92.81 210 LEU A C 1
ATOM 1667 O O . LEU A 1 210 ? 12.028 -11.351 -9.973 1.00 92.81 210 LEU A O 1
ATOM 1671 N N . ASP A 1 211 ? 12.998 -13.134 -9.002 1.00 90.88 211 ASP A N 1
ATOM 1672 C CA . ASP A 1 211 ? 12.066 -14.115 -9.560 1.00 90.88 211 ASP A CA 1
ATOM 1673 C C . ASP A 1 211 ? 10.645 -13.886 -9.045 1.00 90.88 211 ASP A C 1
ATOM 1675 O O . ASP A 1 211 ? 9.705 -13.940 -9.832 1.00 90.88 211 ASP A O 1
ATOM 1679 N N . GLU A 1 212 ? 10.486 -13.553 -7.760 1.00 92.38 212 GLU A N 1
ATOM 1680 C CA . GLU A 1 212 ? 9.178 -13.218 -7.182 1.00 92.38 212 GLU A CA 1
ATOM 1681 C C . GLU A 1 212 ? 8.558 -11.991 -7.875 1.00 92.38 212 GLU A C 1
ATOM 1683 O O . GLU A 1 212 ? 7.415 -12.034 -8.326 1.00 92.38 212 GLU A O 1
ATOM 1688 N N . ILE A 1 213 ? 9.334 -10.918 -8.064 1.00 91.44 213 ILE A N 1
ATOM 1689 C CA . ILE A 1 213 ? 8.854 -9.696 -8.733 1.00 91.44 213 ILE A CA 1
ATOM 1690 C C . ILE A 1 213 ? 8.526 -9.953 -10.210 1.00 91.44 213 ILE A C 1
ATOM 1692 O O . ILE A 1 213 ? 7.570 -9.383 -10.740 1.00 91.44 213 ILE A O 1
ATOM 1696 N N . ASN A 1 214 ? 9.298 -10.804 -10.893 1.00 88.75 214 ASN A N 1
ATOM 1697 C CA . ASN A 1 214 ? 8.982 -11.214 -12.261 1.00 88.75 214 ASN A CA 1
ATOM 1698 C C . ASN A 1 214 ? 7.634 -11.942 -12.326 1.00 88.75 214 ASN A C 1
ATOM 1700 O O . ASN A 1 214 ? 6.886 -11.739 -13.281 1.00 88.75 214 ASN A O 1
ATOM 1704 N N . GLU A 1 215 ? 7.292 -12.750 -11.321 1.00 89.12 215 GLU A N 1
ATOM 1705 C CA . GLU A 1 215 ? 5.970 -13.376 -11.248 1.00 89.12 215 GLU A CA 1
ATOM 1706 C C . GLU A 1 215 ? 4.860 -12.362 -10.981 1.00 89.12 215 GLU A C 1
ATOM 1708 O O . GLU A 1 215 ? 3.844 -12.410 -11.674 1.00 89.12 215 GLU A O 1
ATOM 1713 N N . TRP A 1 216 ? 5.064 -11.392 -10.080 1.00 90.31 216 TRP A N 1
ATOM 1714 C CA . TRP A 1 216 ? 4.109 -10.289 -9.893 1.00 90.31 216 TRP A CA 1
ATOM 1715 C C . TRP A 1 216 ? 3.871 -9.533 -11.207 1.00 90.31 216 TRP A C 1
ATOM 1717 O O . TRP A 1 216 ? 2.737 -9.208 -11.559 1.00 90.31 216 TRP A O 1
ATOM 1727 N N . MET A 1 217 ? 4.933 -9.284 -11.982 1.00 88.12 217 MET A N 1
ATOM 1728 C CA . MET A 1 217 ? 4.830 -8.633 -13.289 1.00 88.12 217 MET A CA 1
ATOM 1729 C C . MET A 1 217 ? 4.049 -9.479 -14.304 1.00 88.12 217 MET A C 1
ATOM 1731 O O . MET A 1 217 ? 3.253 -8.939 -15.071 1.00 88.12 217 MET A O 1
ATOM 1735 N N . ARG A 1 218 ? 4.249 -10.801 -14.331 1.00 84.00 218 ARG A N 1
ATOM 1736 C CA . ARG A 1 218 ? 3.479 -11.681 -15.225 1.00 84.00 218 ARG A CA 1
ATOM 1737 C C . ARG A 1 218 ? 2.007 -11.722 -14.829 1.00 84.00 218 ARG A C 1
ATOM 1739 O O . ARG A 1 218 ? 1.154 -11.641 -15.709 1.00 84.00 218 ARG A O 1
ATOM 1746 N N . ALA A 1 219 ? 1.710 -11.821 -13.535 1.00 81.12 219 ALA A N 1
ATOM 1747 C CA . ALA A 1 219 ? 0.342 -11.847 -13.027 1.00 81.12 219 ALA A CA 1
ATOM 1748 C C . ALA A 1 219 ? -0.404 -10.532 -13.318 1.00 81.12 219 ALA A C 1
ATOM 1750 O O . ALA A 1 219 ? -1.519 -10.555 -13.839 1.00 81.12 219 ALA A O 1
ATOM 1751 N N . THR A 1 220 ? 0.245 -9.384 -13.098 1.00 75.38 220 THR A N 1
ATOM 1752 C CA . THR A 1 220 ? -0.316 -8.061 -13.438 1.00 75.38 220 THR A CA 1
ATOM 1753 C C . THR A 1 220 ? -0.487 -7.860 -14.948 1.00 75.38 220 THR A C 1
ATOM 1755 O O . THR A 1 220 ? -1.480 -7.272 -15.383 1.00 75.38 220 THR A O 1
ATOM 1758 N N . GLY A 1 221 ? 0.429 -8.396 -15.763 1.00 70.38 221 GLY A N 1
ATOM 1759 C CA . GLY A 1 221 ? 0.311 -8.406 -17.222 1.00 70.38 221 GLY A CA 1
ATOM 1760 C C . GLY A 1 221 ? -0.922 -9.173 -17.705 1.00 70.38 221 GLY A C 1
ATOM 1761 O O . GLY A 1 221 ? -1.723 -8.628 -18.454 1.00 70.38 221 GLY A O 1
ATOM 1762 N N . LYS A 1 222 ? -1.151 -10.396 -17.214 1.00 67.06 222 LYS A N 1
ATOM 1763 C CA . LYS A 1 222 ? -2.328 -11.199 -17.602 1.00 67.06 222 LYS A CA 1
ATOM 1764 C C . LYS A 1 222 ? -3.663 -10.501 -17.313 1.00 67.06 222 LYS A C 1
ATOM 1766 O O . LYS A 1 222 ? -4.592 -10.612 -18.099 1.00 67.06 222 LYS A O 1
ATOM 1771 N N . LYS A 1 223 ? -3.749 -9.729 -16.223 1.00 56.12 223 LYS A N 1
ATOM 1772 C CA . LYS A 1 223 ? -4.966 -8.983 -15.852 1.00 56.12 223 LYS A CA 1
ATOM 1773 C C . LYS A 1 223 ? -5.259 -7.776 -16.759 1.00 56.12 223 LYS A C 1
ATOM 1775 O O . LYS A 1 223 ? -6.410 -7.372 -16.869 1.00 56.12 223 LYS A O 1
ATOM 1780 N N . THR A 1 224 ? -4.246 -7.188 -17.405 1.00 51.31 224 THR A N 1
ATOM 1781 C CA . THR A 1 224 ? -4.397 -5.968 -18.229 1.00 51.31 224 THR A CA 1
ATOM 1782 C C . THR A 1 224 ? -4.661 -6.244 -19.711 1.00 51.31 224 THR A C 1
ATOM 1784 O O . THR A 1 224 ? -5.174 -5.364 -20.404 1.00 51.31 224 THR A O 1
ATOM 1787 N N . TYR A 1 225 ? -4.371 -7.452 -20.200 1.00 45.16 225 TYR A N 1
ATOM 1788 C CA . TYR A 1 225 ? -4.642 -7.861 -21.578 1.00 45.16 225 TYR A CA 1
ATOM 1789 C C . TYR A 1 225 ? -5.822 -8.851 -21.604 1.00 45.16 225 TYR A C 1
ATOM 1791 O O . TYR A 1 225 ? -5.668 -10.047 -21.400 1.00 45.16 225 TYR A O 1
ATOM 1799 N N . SER A 1 226 ? -7.025 -8.324 -21.851 1.00 37.22 226 SER A N 1
ATOM 1800 C CA . SER A 1 226 ? -8.235 -9.026 -22.334 1.00 37.22 226 SER A CA 1
ATOM 1801 C C . SER A 1 226 ? -8.919 -10.137 -21.509 1.00 37.22 226 SER A C 1
ATOM 1803 O O . SER A 1 226 ? -10.039 -10.481 -21.871 1.00 37.22 226 SER A O 1
ATOM 1805 N N . GLU A 1 227 ? -8.358 -10.689 -20.428 1.00 40.84 227 GLU A N 1
ATOM 1806 C CA . GLU A 1 227 ? -8.916 -11.935 -19.843 1.00 40.84 227 GLU A CA 1
ATOM 1807 C C . GLU A 1 227 ? -9.726 -11.798 -18.537 1.00 40.84 227 GLU A C 1
ATOM 1809 O O . GLU A 1 227 ? -10.336 -12.776 -18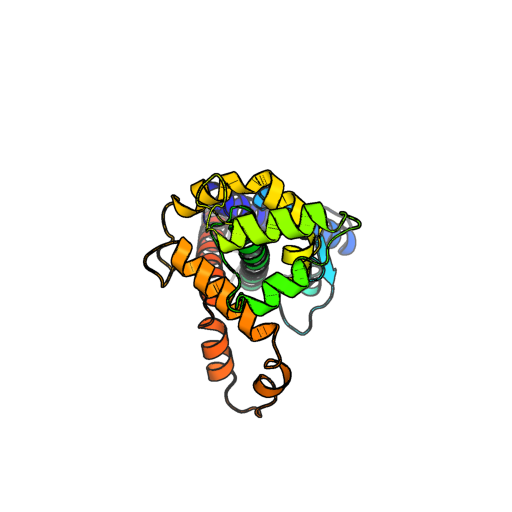.110 1.00 40.84 227 GLU A O 1
ATOM 1814 N N . MET A 1 228 ? -9.825 -10.617 -17.910 1.00 39.88 228 MET A N 1
ATOM 1815 C CA . MET A 1 228 ? -10.590 -10.500 -16.651 1.00 39.88 228 MET A CA 1
ATOM 1816 C C . MET A 1 228 ? -12.117 -10.600 -16.818 1.00 39.88 228 MET A C 1
ATOM 1818 O O . MET A 1 228 ? -12.764 -11.139 -15.922 1.00 39.88 228 MET A O 1
ATOM 1822 N N . ASP A 1 229 ? -12.695 -10.168 -17.945 1.00 38.75 229 ASP A N 1
ATOM 1823 C CA . ASP A 1 229 ? -14.158 -10.229 -18.143 1.00 38.75 229 ASP A CA 1
ATOM 1824 C C . ASP A 1 229 ? -14.672 -11.650 -18.432 1.00 38.75 229 ASP A C 1
ATOM 1826 O O . ASP A 1 229 ? -15.816 -11.958 -18.114 1.00 38.75 229 ASP A O 1
ATOM 1830 N N . ALA A 1 230 ? -13.832 -12.545 -18.963 1.00 41.78 230 ALA A N 1
ATOM 1831 C CA . ALA A 1 230 ? -14.212 -13.940 -19.210 1.00 41.78 230 ALA A CA 1
ATOM 1832 C C . ALA A 1 230 ? -13.985 -14.857 -17.992 1.00 41.78 230 ALA A C 1
ATOM 1834 O O . ALA A 1 230 ? -14.602 -15.911 -17.893 1.00 41.78 230 ALA A O 1
ATOM 1835 N N . TRP A 1 231 ? -13.103 -14.474 -17.061 1.00 39.47 231 TRP A N 1
ATOM 1836 C CA . TRP A 1 231 ? -12.697 -15.321 -15.929 1.00 39.47 231 TRP A CA 1
ATOM 1837 C C . TRP A 1 231 ? -13.530 -15.126 -14.656 1.00 39.47 231 TRP A C 1
ATOM 1839 O O . TRP A 1 231 ? -13.549 -16.011 -13.806 1.00 39.47 231 TRP A O 1
ATOM 1849 N N . ALA A 1 232 ? -14.207 -13.985 -14.510 1.00 39.19 232 ALA A N 1
ATOM 1850 C CA . ALA A 1 232 ? -15.061 -13.682 -13.357 1.00 39.19 232 ALA A CA 1
ATOM 1851 C C . ALA A 1 232 ? -16.554 -13.992 -13.593 1.00 39.19 232 ALA A C 1
ATOM 1853 O O . ALA A 1 232 ? -17.367 -13.750 -12.704 1.00 39.19 232 ALA A O 1
ATOM 1854 N N . GLN A 1 233 ? -16.912 -14.495 -14.781 1.00 40.19 233 GLN A N 1
ATOM 1855 C CA . GLN A 1 233 ? -18.293 -14.795 -15.180 1.00 40.19 233 GLN A CA 1
ATOM 1856 C C . GLN A 1 233 ? -18.631 -16.292 -15.192 1.00 40.19 233 GLN A C 1
ATOM 1858 O O . GLN A 1 233 ? -19.754 -16.636 -15.551 1.00 40.19 233 GLN A O 1
ATOM 1863 N N . ASP A 1 234 ? -17.702 -17.179 -14.818 1.00 36.31 234 ASP A N 1
ATOM 1864 C CA . ASP A 1 234 ? -18.025 -18.605 -14.721 1.00 36.31 234 ASP A CA 1
ATOM 1865 C C . ASP A 1 234 ? -18.717 -18.879 -13.378 1.00 36.31 234 ASP A C 1
ATOM 1867 O O . ASP A 1 234 ? -18.170 -18.605 -12.305 1.00 36.31 234 ASP A O 1
ATOM 1871 N N . ASP A 1 235 ? -19.964 -19.324 -13.489 1.00 40.72 235 ASP A N 1
ATOM 1872 C CA . ASP A 1 235 ? -21.004 -19.274 -12.469 1.00 40.72 235 ASP A CA 1
ATOM 1873 C C . ASP A 1 235 ? -20.642 -19.957 -11.137 1.00 40.72 235 ASP A C 1
ATOM 1875 O O . ASP A 1 235 ? -19.975 -20.990 -11.042 1.00 40.72 235 ASP A O 1
ATOM 1879 N N . ASP A 1 236 ? -21.176 -19.328 -10.101 1.00 52.19 236 ASP A N 1
ATOM 1880 C CA . ASP A 1 236 ? -21.192 -19.648 -8.682 1.00 52.19 236 ASP A CA 1
ATOM 1881 C C . ASP A 1 236 ? -21.393 -21.146 -8.348 1.00 52.19 236 ASP A C 1
ATOM 1883 O O . ASP A 1 236 ? -22.419 -21.741 -8.679 1.00 52.19 236 ASP A O 1
ATOM 1887 N N . SER A 1 237 ? -20.470 -21.729 -7.567 1.00 44.91 237 SER A N 1
ATOM 1888 C CA . SER A 1 237 ? -20.839 -22.758 -6.571 1.00 44.91 237 SER A CA 1
ATOM 1889 C C . SER A 1 237 ? -19.791 -23.027 -5.484 1.00 44.91 237 SER A C 1
ATOM 1891 O O . SER A 1 237 ? -20.098 -23.727 -4.522 1.00 44.91 237 SER A O 1
ATOM 1893 N N . ASP A 1 238 ? -18.557 -22.526 -5.599 1.00 54.09 238 ASP A N 1
ATOM 1894 C CA . ASP A 1 238 ? -17.514 -22.858 -4.623 1.00 54.09 238 ASP A CA 1
ATOM 1895 C C . ASP A 1 238 ? -16.631 -21.649 -4.285 1.00 54.09 238 ASP A C 1
ATOM 1897 O O . ASP A 1 238 ? -15.497 -21.499 -4.749 1.00 54.09 238 ASP A O 1
ATOM 1901 N N . ARG A 1 239 ? -17.174 -20.757 -3.446 1.00 55.12 239 ARG A N 1
ATOM 1902 C CA . ARG A 1 239 ? -16.459 -19.602 -2.871 1.00 55.12 239 ARG A CA 1
ATOM 1903 C C . ARG A 1 239 ? -15.100 -19.983 -2.278 1.00 55.12 239 ARG A C 1
ATOM 1905 O O . ARG A 1 239 ? -14.176 -19.177 -2.335 1.00 55.12 239 ARG A O 1
ATOM 1912 N N . GLU A 1 240 ? -14.942 -21.195 -1.739 1.00 58.31 240 GLU A N 1
ATOM 1913 C CA . GLU A 1 240 ? -13.650 -21.669 -1.232 1.00 58.31 240 GLU A CA 1
ATOM 1914 C C . GLU A 1 240 ? -12.653 -21.961 -2.353 1.00 58.31 240 GLU A C 1
ATOM 1916 O O . GLU A 1 240 ? -11.461 -21.689 -2.210 1.00 58.31 240 GLU A O 1
ATOM 1921 N N . ARG A 1 241 ? -13.107 -22.502 -3.486 1.00 57.69 241 ARG A N 1
ATOM 1922 C CA . ARG A 1 241 ? -12.263 -22.695 -4.672 1.00 57.69 241 ARG A CA 1
ATOM 1923 C C . ARG A 1 241 ? -11.836 -21.356 -5.264 1.00 57.69 241 ARG A C 1
ATOM 1925 O O . ARG A 1 241 ? -10.651 -21.183 -5.526 1.00 57.69 241 ARG A O 1
ATOM 1932 N N . VAL A 1 242 ? -12.760 -20.406 -5.392 1.00 57.00 242 VAL A N 1
ATOM 1933 C CA . VAL A 1 242 ? -12.459 -19.048 -5.871 1.00 57.00 242 VAL A CA 1
ATOM 1934 C C . VAL A 1 242 ? -11.448 -18.368 -4.940 1.00 57.00 242 VAL A C 1
ATOM 1936 O O . VAL A 1 242 ? -10.403 -17.914 -5.400 1.00 57.00 242 VAL A O 1
ATOM 1939 N N . ASN A 1 243 ? -11.669 -18.409 -3.622 1.00 60.09 243 ASN A N 1
ATOM 1940 C CA . ASN A 1 243 ? -10.732 -17.856 -2.639 1.00 60.09 243 ASN A CA 1
ATOM 1941 C C . ASN A 1 243 ? -9.350 -18.529 -2.676 1.00 60.09 243 ASN A C 1
ATOM 1943 O O . ASN A 1 243 ? -8.338 -17.838 -2.582 1.00 60.09 243 ASN A O 1
ATOM 1947 N N . ARG A 1 244 ? -9.279 -19.859 -2.837 1.00 59.84 244 ARG A N 1
ATOM 1948 C CA . ARG A 1 244 ? -8.000 -20.577 -2.994 1.00 59.84 244 ARG A CA 1
ATOM 1949 C C . ARG A 1 244 ? -7.265 -20.141 -4.261 1.00 59.84 244 ARG A C 1
ATOM 1951 O O . ARG A 1 244 ? -6.081 -19.836 -4.194 1.00 59.84 244 ARG A O 1
ATOM 1958 N N . MET A 1 245 ? -7.977 -20.029 -5.382 1.00 59.19 245 MET A N 1
ATOM 1959 C CA . MET A 1 245 ? -7.395 -19.602 -6.658 1.00 59.19 245 MET A CA 1
ATOM 1960 C C . MET A 1 245 ? -6.879 -18.156 -6.615 1.00 59.19 245 MET A C 1
ATOM 1962 O O . MET A 1 245 ? -5.801 -17.894 -7.144 1.00 59.19 245 MET A O 1
ATOM 1966 N N . TYR A 1 246 ? -7.590 -17.235 -5.952 1.00 59.94 246 TYR A N 1
ATOM 1967 C CA . TYR A 1 246 ? -7.104 -15.864 -5.743 1.00 59.94 246 TYR A CA 1
ATOM 1968 C C . TYR A 1 246 ? -5.875 -15.825 -4.836 1.00 59.94 246 TYR A C 1
ATOM 1970 O O . TYR A 1 246 ? -4.885 -15.185 -5.180 1.00 59.94 246 TYR A O 1
ATOM 1978 N N . ARG A 1 247 ? -5.899 -16.565 -3.722 1.00 62.16 247 ARG A N 1
ATOM 1979 C CA . ARG A 1 247 ? -4.780 -16.640 -2.772 1.00 62.16 247 ARG A CA 1
ATOM 1980 C C . ARG A 1 247 ? -3.502 -17.209 -3.394 1.00 62.16 247 ARG A C 1
ATOM 1982 O O . ARG A 1 247 ? -2.404 -16.902 -2.935 1.00 62.16 247 ARG A O 1
ATOM 1989 N N . ASP A 1 248 ? -3.630 -18.024 -4.438 1.00 71.44 248 ASP A N 1
ATOM 1990 C CA . ASP A 1 248 ? -2.494 -18.618 -5.139 1.00 71.44 248 ASP A CA 1
ATOM 1991 C C . ASP A 1 248 ? -1.823 -17.692 -6.159 1.00 71.44 248 ASP A C 1
ATOM 1993 O O . ASP A 1 248 ? -0.722 -18.011 -6.630 1.00 71.44 248 ASP A O 1
ATOM 1997 N N . LEU A 1 249 ? -2.418 -16.531 -6.460 1.00 79.69 249 LEU A N 1
ATOM 1998 C CA . LEU A 1 249 ? -1.751 -15.511 -7.261 1.00 79.69 249 LEU A CA 1
ATOM 1999 C C . LEU A 1 249 ? -0.471 -15.040 -6.543 1.00 79.69 249 LEU A C 1
ATOM 2001 O O . LEU A 1 249 ? -0.504 -14.799 -5.335 1.00 79.69 249 LEU A O 1
ATOM 2005 N N . PRO A 1 250 ? 0.675 -14.912 -7.239 1.00 81.88 250 PRO A N 1
ATOM 2006 C CA . PRO A 1 250 ? 1.946 -14.551 -6.608 1.00 81.88 250 PRO A CA 1
ATOM 2007 C C . PRO A 1 250 ? 1.889 -13.256 -5.785 1.00 81.88 250 PRO A C 1
ATOM 2009 O O . PRO A 1 250 ? 2.504 -13.171 -4.721 1.00 81.88 250 PRO A O 1
ATOM 2012 N N . GLU A 1 251 ? 1.150 -12.256 -6.264 1.00 85.62 251 GLU A N 1
ATOM 2013 C CA . GLU A 1 251 ? 0.954 -10.981 -5.578 1.00 85.62 251 GLU A CA 1
ATOM 2014 C C . GLU A 1 251 ? 0.087 -11.113 -4.314 1.00 85.62 251 GLU A C 1
ATOM 2016 O O . GLU A 1 251 ? 0.428 -10.538 -3.280 1.00 85.62 251 GLU A O 1
ATOM 2021 N N . GLU A 1 252 ? -0.972 -11.923 -4.357 1.00 87.31 252 GLU A N 1
ATOM 2022 C CA . GLU A 1 252 ? -1.862 -12.161 -3.212 1.00 87.31 252 GLU A CA 1
ATOM 2023 C C . GLU A 1 252 ? -1.188 -13.033 -2.157 1.00 87.31 252 GLU A C 1
ATOM 2025 O O . GLU A 1 252 ? -1.279 -12.761 -0.964 1.00 87.31 252 GLU A O 1
ATOM 2030 N N . ASN A 1 253 ? -0.436 -14.051 -2.576 1.00 87.31 253 ASN A N 1
ATOM 2031 C CA . ASN A 1 253 ? 0.308 -14.908 -1.661 1.00 87.31 253 ASN A CA 1
ATOM 2032 C C . ASN A 1 253 ? 1.356 -14.120 -0.856 1.00 87.31 253 ASN A C 1
ATOM 2034 O O . ASN A 1 253 ? 1.524 -14.356 0.340 1.00 87.31 253 ASN A O 1
ATOM 2038 N N . ASP A 1 254 ? 2.069 -13.186 -1.494 1.00 89.50 254 ASP A N 1
ATOM 2039 C CA . ASP A 1 254 ? 2.998 -12.295 -0.791 1.00 89.50 254 ASP A CA 1
ATOM 2040 C C . ASP A 1 254 ? 2.268 -11.349 0.177 1.00 89.50 254 ASP A C 1
ATOM 2042 O O . ASP A 1 254 ? 2.719 -11.172 1.311 1.00 89.50 254 ASP A O 1
ATOM 2046 N N . ALA A 1 255 ? 1.136 -10.777 -0.238 1.00 90.62 255 ALA A N 1
ATOM 2047 C CA . ALA A 1 255 ? 0.347 -9.879 0.600 1.00 90.62 255 ALA A CA 1
ATOM 2048 C C . ALA A 1 255 ? -0.265 -10.602 1.820 1.00 90.62 255 ALA A C 1
ATOM 2050 O O . ALA A 1 255 ? -0.082 -10.150 2.953 1.00 90.62 255 ALA A O 1
ATOM 2051 N N . HIS A 1 256 ? -0.825 -11.799 1.637 1.00 90.81 256 HIS A N 1
ATOM 2052 C CA . HIS A 1 256 ? -1.331 -12.619 2.740 1.00 90.81 256 HIS A CA 1
ATOM 2053 C C . HIS A 1 256 ? -0.222 -13.101 3.681 1.00 90.81 256 HIS A C 1
ATOM 2055 O O . HIS A 1 256 ? -0.398 -13.116 4.900 1.00 90.81 256 HIS A O 1
ATOM 2061 N N . GLY A 1 257 ? 0.948 -13.468 3.145 1.00 89.62 257 GLY A N 1
ATOM 2062 C CA . GLY A 1 257 ? 2.079 -13.908 3.967 1.00 89.62 257 GLY A CA 1
ATOM 2063 C C . GLY A 1 257 ? 2.528 -12.840 4.970 1.00 89.62 257 GLY A C 1
ATOM 2064 O O . GLY A 1 257 ? 2.906 -13.159 6.101 1.00 89.62 257 GLY A O 1
ATOM 2065 N N . ILE A 1 258 ? 2.450 -11.561 4.588 1.00 92.12 258 ILE A N 1
ATOM 2066 C CA . ILE A 1 258 ? 2.753 -10.454 5.496 1.00 92.12 258 ILE A CA 1
ATOM 2067 C C . ILE A 1 258 ? 1.559 -10.057 6.377 1.00 92.12 258 ILE A C 1
ATOM 2069 O O . ILE A 1 258 ? 1.772 -9.683 7.533 1.00 92.12 258 ILE A O 1
ATOM 2073 N N . GLU A 1 259 ? 0.329 -10.183 5.875 1.00 93.44 259 GLU A N 1
ATOM 2074 C CA . GLU A 1 259 ? -0.916 -9.951 6.616 1.00 93.44 259 GLU A CA 1
ATOM 2075 C C . GLU A 1 259 ? -1.003 -10.834 7.867 1.00 93.44 259 GLU A C 1
ATOM 2077 O O . GLU A 1 259 ? -1.161 -10.318 8.975 1.00 93.44 259 GLU A O 1
ATOM 2082 N N . GLU A 1 260 ? -0.810 -12.149 7.718 1.00 92.81 260 GLU A N 1
ATOM 2083 C CA . GLU A 1 260 ? -0.865 -13.111 8.828 1.00 92.81 260 GLU A CA 1
ATOM 2084 C C . GLU A 1 260 ? 0.166 -12.775 9.915 1.00 92.81 260 GLU A C 1
ATOM 2086 O O . GLU A 1 260 ? -0.123 -12.826 11.116 1.00 92.81 260 GLU A O 1
ATOM 2091 N N . LYS A 1 261 ? 1.369 -12.362 9.498 1.00 94.81 261 LYS A N 1
ATOM 2092 C CA . LYS A 1 261 ? 2.445 -11.974 10.414 1.00 94.81 261 LYS A CA 1
ATOM 2093 C C . LYS A 1 261 ? 2.103 -10.693 11.180 1.00 94.81 261 LYS A C 1
ATOM 2095 O O . LYS A 1 261 ? 2.324 -10.628 12.388 1.00 94.81 261 LYS A O 1
ATOM 2100 N N . VAL A 1 262 ? 1.537 -9.689 10.505 1.00 96.56 262 VAL A N 1
ATOM 2101 C CA . VAL A 1 262 ? 1.074 -8.445 11.144 1.00 96.56 262 VAL A CA 1
ATOM 2102 C C . VAL A 1 262 ? -0.068 -8.720 12.115 1.00 96.56 262 VAL A C 1
ATOM 2104 O O . VAL A 1 262 ? -0.031 -8.225 13.241 1.00 96.56 262 VAL A O 1
ATOM 2107 N N . ALA A 1 263 ? -1.052 -9.532 11.723 1.00 96.31 263 ALA A N 1
ATOM 2108 C CA . ALA A 1 263 ? -2.164 -9.911 12.586 1.00 96.31 263 ALA A CA 1
ATOM 2109 C C . ALA A 1 263 ? -1.664 -10.580 13.877 1.00 96.31 263 ALA A C 1
ATOM 2111 O O . ALA A 1 263 ? -2.043 -10.164 14.975 1.00 96.31 263 ALA A O 1
ATOM 2112 N N . ALA A 1 264 ? -0.753 -11.553 13.762 1.00 95.12 264 ALA A N 1
ATOM 2113 C CA . ALA A 1 264 ? -0.152 -12.232 14.908 1.00 95.12 264 ALA A CA 1
ATOM 2114 C C . ALA A 1 264 ? 0.608 -11.264 15.835 1.00 95.12 264 ALA A C 1
ATOM 2116 O O . ALA A 1 264 ? 0.443 -11.312 17.057 1.00 95.12 264 ALA A O 1
ATOM 2117 N N . GLU A 1 265 ? 1.393 -10.340 15.275 1.00 96.38 265 GLU A N 1
ATOM 2118 C CA . GLU A 1 265 ? 2.145 -9.349 16.053 1.00 96.38 265 GLU A CA 1
ATOM 2119 C C . GLU A 1 265 ? 1.236 -8.326 16.751 1.00 96.38 265 GLU A C 1
ATOM 2121 O O . GLU A 1 265 ? 1.495 -7.963 17.901 1.00 96.38 265 GLU A O 1
ATOM 2126 N N . ILE A 1 266 ? 0.145 -7.888 16.110 1.00 96.56 266 ILE A N 1
ATOM 2127 C CA . ILE A 1 266 ? -0.877 -7.047 16.754 1.00 96.56 266 ILE A CA 1
ATOM 2128 C C . ILE A 1 266 ? -1.513 -7.811 17.914 1.00 96.56 266 ILE A C 1
ATOM 2130 O O . ILE A 1 266 ? -1.643 -7.252 19.008 1.00 96.56 266 ILE A O 1
ATOM 2134 N N . VAL A 1 267 ? -1.859 -9.087 17.700 1.00 94.94 267 VAL A N 1
ATOM 2135 C CA . VAL A 1 267 ? -2.466 -9.922 18.739 1.00 94.94 267 VAL A CA 1
ATOM 2136 C C . VAL A 1 267 ? -1.548 -10.051 19.946 1.00 94.94 267 VAL A C 1
ATOM 2138 O O . VAL A 1 267 ? -1.979 -9.838 21.080 1.00 94.94 267 VAL A O 1
ATOM 2141 N N . GLN A 1 268 ? -0.270 -10.332 19.706 1.00 94.06 268 GLN A N 1
ATOM 2142 C CA . GLN A 1 268 ? 0.739 -10.410 20.753 1.00 94.06 268 GLN A CA 1
ATOM 2143 C C . GLN A 1 268 ? 0.901 -9.062 21.473 1.00 94.06 268 GLN A C 1
ATOM 2145 O O . GLN A 1 268 ? 0.910 -8.999 22.705 1.00 94.06 268 GLN A O 1
ATOM 2150 N N . ARG A 1 269 ? 1.005 -7.960 20.723 1.00 94.19 269 ARG A N 1
ATOM 2151 C CA . ARG A 1 269 ? 1.269 -6.628 21.280 1.00 94.19 269 ARG A CA 1
ATOM 2152 C C . ARG A 1 269 ? 0.117 -6.110 22.137 1.00 94.19 269 ARG A C 1
ATOM 2154 O O . ARG A 1 269 ? 0.375 -5.539 23.197 1.00 94.19 269 ARG A O 1
ATOM 2161 N N . ILE A 1 270 ? -1.126 -6.301 21.696 1.00 92.56 270 ILE A N 1
ATOM 2162 C CA . ILE A 1 270 ? -2.320 -5.896 22.447 1.00 92.56 270 ILE A CA 1
ATOM 2163 C C . ILE A 1 270 ? -2.601 -6.883 23.588 1.00 92.56 270 ILE A C 1
ATOM 2165 O O . ILE A 1 270 ? -2.855 -6.449 24.710 1.00 92.56 270 ILE A O 1
ATOM 2169 N N . GLY A 1 271 ? -2.482 -8.192 23.344 1.00 79.62 271 GLY A N 1
ATOM 2170 C CA . GLY A 1 271 ? -2.705 -9.239 24.347 1.00 79.62 271 GLY A CA 1
ATOM 2171 C C . GLY A 1 271 ? -1.786 -9.119 25.570 1.00 79.62 271 GLY A C 1
ATOM 2172 O O . GLY A 1 271 ? -2.246 -9.200 26.712 1.00 79.62 271 GLY A O 1
ATOM 2173 N N . HIS A 1 272 ? -0.502 -8.806 25.370 1.00 59.19 272 HIS A N 1
ATOM 2174 C CA . HIS A 1 272 ? 0.414 -8.529 26.486 1.00 59.19 272 HIS A CA 1
ATOM 2175 C C . HIS A 1 272 ? 0.072 -7.245 27.256 1.00 59.19 272 HIS A C 1
ATOM 2177 O O . HIS A 1 272 ? 0.387 -7.141 28.444 1.00 59.19 272 HIS A O 1
ATOM 2183 N N . ALA A 1 273 ? -0.577 -6.265 26.620 1.00 54.75 273 ALA A N 1
ATOM 2184 C CA . ALA A 1 273 ? -1.054 -5.076 27.322 1.00 54.75 273 ALA A CA 1
ATOM 2185 C C . ALA A 1 273 ? -2.240 -5.404 28.250 1.00 54.75 273 ALA A C 1
ATOM 2187 O O . ALA A 1 273 ? -2.382 -4.771 29.296 1.00 54.75 273 ALA A O 1
ATOM 2188 N N . THR A 1 274 ? -3.041 -6.424 27.918 1.00 52.22 274 THR A N 1
ATOM 2189 C CA . THR A 1 274 ? -4.181 -6.880 28.733 1.00 52.22 274 THR A CA 1
ATOM 2190 C C . THR A 1 274 ? -3.815 -7.847 29.865 1.00 52.22 274 THR A C 1
ATOM 2192 O O . THR A 1 274 ? -4.475 -7.835 30.900 1.00 52.22 274 THR A O 1
ATOM 2195 N N . ASP A 1 275 ? -2.732 -8.626 29.778 1.00 48.91 275 ASP A N 1
ATOM 2196 C CA . ASP A 1 275 ? -2.332 -9.486 30.912 1.00 48.91 275 ASP A CA 1
ATOM 2197 C C . ASP A 1 275 ? -1.813 -8.682 32.121 1.00 48.91 275 ASP A C 1
ATOM 2199 O O . ASP A 1 275 ? -1.936 -9.121 33.265 1.00 48.91 275 ASP A O 1
ATOM 2203 N N . ARG A 1 276 ? -1.335 -7.443 31.921 1.00 47.88 276 ARG A N 1
ATOM 2204 C CA . ARG A 1 276 ? -1.050 -6.522 33.039 1.00 47.88 276 ARG A CA 1
ATOM 2205 C C . ARG A 1 276 ? -2.311 -5.964 33.715 1.00 47.88 276 ARG A C 1
ATOM 2207 O O . ARG A 1 276 ? -2.203 -5.483 34.841 1.00 47.88 276 ARG A O 1
ATOM 2214 N N . SER A 1 277 ? -3.493 -6.056 33.096 1.00 45.44 277 SER A N 1
ATOM 2215 C CA . SER A 1 277 ? -4.777 -5.686 33.718 1.00 45.44 277 SER A CA 1
ATOM 2216 C C . SER A 1 277 ? -5.561 -6.880 34.281 1.00 45.44 277 SER A C 1
ATOM 2218 O O . SER A 1 277 ? -6.511 -6.677 35.041 1.00 45.44 277 SER A O 1
ATOM 2220 N N . ARG A 1 278 ? -5.127 -8.123 34.029 1.00 44.56 278 ARG A N 1
ATOM 2221 C CA . ARG A 1 278 ? -5.767 -9.335 34.575 1.00 44.56 278 ARG A CA 1
ATOM 2222 C C . ARG A 1 278 ? -5.638 -9.516 36.087 1.00 44.56 278 ARG A C 1
ATOM 2224 O O . ARG A 1 278 ? -6.415 -10.256 36.663 1.00 44.56 278 ARG A O 1
ATOM 2231 N N . ARG A 1 279 ? -4.773 -8.763 36.775 1.00 48.81 279 ARG A N 1
ATOM 2232 C CA . ARG A 1 279 ? -4.801 -8.696 38.252 1.00 48.81 279 ARG A CA 1
ATOM 2233 C C . ARG A 1 279 ? -5.906 -7.797 38.831 1.00 48.81 279 ARG A C 1
ATOM 2235 O O . ARG A 1 279 ? -5.945 -7.620 40.044 1.00 48.81 279 ARG A O 1
ATOM 2242 N N . ARG A 1 280 ? -6.797 -7.217 38.012 1.00 44.88 280 ARG A N 1
ATOM 2243 C CA . ARG A 1 280 ? -7.885 -6.347 38.505 1.00 44.88 280 ARG A CA 1
ATOM 2244 C C . ARG A 1 280 ? -9.290 -6.641 37.968 1.00 44.88 280 ARG A C 1
ATOM 2246 O O . ARG A 1 280 ? -10.222 -6.029 38.474 1.00 44.88 280 ARG A O 1
ATOM 2253 N N . ASN A 1 281 ? -9.458 -7.554 37.006 1.00 39.25 281 ASN A N 1
ATOM 2254 C CA . ASN A 1 281 ? -10.731 -7.722 36.284 1.00 39.25 281 ASN A CA 1
ATOM 2255 C C . ASN A 1 281 ? -11.422 -9.090 36.414 1.00 39.25 281 ASN A C 1
ATOM 2257 O O . ASN A 1 281 ? -12.476 -9.262 35.806 1.00 39.25 281 ASN A O 1
ATOM 2261 N N . ASP A 1 282 ? -10.957 -9.994 37.282 1.00 42.44 282 ASP A N 1
ATOM 2262 C CA . ASP A 1 282 ? -11.705 -11.224 37.635 1.00 42.44 282 ASP A CA 1
ATOM 2263 C C . ASP A 1 282 ? -13.015 -10.947 38.419 1.00 42.44 282 ASP A C 1
ATOM 2265 O O . ASP A 1 282 ? -13.648 -11.859 38.938 1.00 42.44 282 ASP A O 1
ATOM 2269 N N . LEU A 1 283 ? -13.460 -9.685 38.490 1.00 42.50 283 LEU A N 1
ATOM 2270 C CA . LEU A 1 283 ? -14.730 -9.261 39.090 1.00 42.50 283 LEU A CA 1
ATOM 2271 C C . LEU A 1 283 ? -15.737 -8.667 38.088 1.00 42.50 283 LEU A C 1
ATOM 2273 O O . LEU A 1 283 ? -16.808 -8.245 38.514 1.00 42.50 283 LEU A O 1
ATOM 2277 N N . LEU A 1 284 ? -15.433 -8.596 36.784 1.00 41.28 284 LEU A N 1
ATOM 2278 C CA . LEU A 1 284 ? -16.304 -7.893 35.819 1.00 41.28 284 LEU A CA 1
ATOM 2279 C C . LEU A 1 284 ? -16.789 -8.713 34.623 1.00 41.28 284 LEU A C 1
ATOM 2281 O O . LEU A 1 284 ? -17.597 -8.209 33.847 1.00 41.28 284 LEU A O 1
ATOM 2285 N N . PHE A 1 285 ? -16.381 -9.973 34.500 1.00 41.84 285 PHE A N 1
ATOM 2286 C CA . PHE A 1 285 ? -16.967 -10.890 33.525 1.00 41.84 285 PHE A CA 1
ATOM 2287 C C . PHE A 1 285 ? -17.258 -12.221 34.217 1.00 41.84 285 PHE A C 1
ATOM 2289 O O . PHE A 1 285 ? -16.402 -13.098 34.294 1.00 41.84 285 PHE A O 1
ATOM 2296 N N . GLY A 1 286 ? -18.462 -12.307 34.794 1.00 31.28 286 GLY A N 1
ATOM 2297 C CA . GLY A 1 286 ? -19.082 -13.577 35.171 1.00 31.28 286 GLY A CA 1
ATOM 2298 C C . GLY A 1 286 ? -19.345 -14.459 33.939 1.00 31.28 286 GLY A C 1
ATOM 2299 O O . GLY A 1 286 ? -19.216 -13.959 32.820 1.00 31.28 286 GLY A O 1
ATOM 2300 N N . PRO A 1 287 ? -19.661 -15.745 34.173 1.00 39.88 287 PRO A N 1
ATOM 2301 C CA . PRO A 1 287 ? -19.468 -16.867 33.247 1.00 39.88 287 PRO A CA 1
ATOM 2302 C C . PRO A 1 287 ? -20.076 -16.692 31.853 1.00 39.88 287 PRO A C 1
ATOM 2304 O O . PRO A 1 287 ? -21.174 -16.100 31.744 1.00 39.88 287 PRO A O 1
#

pLDDT: mean 80.84, std 20.94, range [31.28, 98.62]

Secondary structure (DSSP, 8-state):
--TTSHHHHHHHHHHHHHHHHTTT-S-SSHHHHHHHHHHHHHHHHHHHTTTSPPPEEEEE--SS-SEEEETTTTEEEEEHHHHS-TT--HHHHHHHHHHHHHHHHHHHHHHHHHHHHHTTS---TT--HHHHHHHT--S---HHHHHHHHHHHHTT--TTSSPPPPPHHHHHHHHT--HHHHHHHHHTTTHHHHHHTSPPPTT-SSSSHHHHHHHHHHHHHHHHTT-HHHHS-S--S-HHHHHHHHHTSHHHHHHHHHHHHHHHHHHHHHHHHHHTTTTT-TTS---

Radius of gyration: 22.79 Å; chains: 1; bounding box: 48×39×79 Å